Protein AF-A0A3C0WRL0-F1 (afdb_monomer)

Foldseek 3Di:
DDDDDPPPDPPPDPVVCVVPPDPDFQKFKAAKAKDKAKWADPDPPDDTDGDDPVPDDPVRIWIKMKIWGPGQVVVVDPDTRIDIDIPPDQQCPPAAQVLQVVQVAPTDVRRHGWIFMKTWDFGPAFDADPVRHGPVGGDTHIRTDYTDPDSVRRVVVVQVPPPDPDDDDDDDDDDVVLLVVLLVVLLVLLLVQLAPPADPVSSLVSSQVSQVVPPSNVVRDGSPPPSSVVSNVVNHDD

Mean predicted aligned error: 16.01 Å

Nearest PDB structures (foldseek):
  2x11-assembly1_A  TM=2.496E-01  e=9.324E-01  Homo sapiens
  3s67-assembly1_A-2  TM=3.351E-01  e=5.255E+00  Homo sapiens
  1tij-assembly1_B  TM=2.667E-01  e=5.578E+00  Homo sapiens

Solvent-accessible surface area (backbone atoms only — not comparable to full-atom values): 14181 Å² total; per-residue (Å²): 138,86,81,83,80,82,76,82,73,85,72,85,50,68,63,63,54,58,78,66,59,69,82,82,74,60,60,48,37,22,33,32,46,66,48,78,48,54,22,27,68,84,49,95,86,50,73,70,41,79,55,46,82,91,83,42,63,79,90,58,59,42,46,35,39,38,41,34,46,49,62,40,75,90,74,69,74,89,68,89,51,66,52,77,42,43,71,83,34,61,43,35,63,71,39,29,52,52,27,44,43,71,69,74,42,81,43,71,78,62,45,45,69,37,21,33,36,31,37,63,39,76,39,73,52,68,39,56,49,98,87,65,47,76,67,88,43,50,44,72,37,60,34,50,73,48,78,29,98,37,68,67,56,30,49,51,50,45,61,71,66,41,86,66,80,80,77,79,83,78,88,85,70,92,61,59,63,57,49,53,50,26,48,57,53,46,47,54,50,36,48,68,60,30,60,95,48,84,53,66,71,60,36,46,55,50,39,35,53,56,36,68,74,33,67,73,33,46,74,76,46,50,59,85,33,70,69,48,45,50,47,47,64,69,60,34,81,130

Structure (mmCIF, N/CA/C/O backbone):
data_AF-A0A3C0WRL0-F1
#
_entry.id   AF-A0A3C0WRL0-F1
#
loop_
_atom_site.group_PDB
_atom_site.id
_atom_site.type_symbol
_atom_site.label_atom_id
_atom_site.label_alt_id
_atom_site.label_comp_id
_atom_site.label_asym_id
_atom_site.label_entity_id
_atom_site.label_seq_id
_atom_site.pdbx_PDB_ins_code
_atom_site.Cartn_x
_atom_site.Cartn_y
_atom_site.Cartn_z
_atom_site.occupancy
_atom_site.B_iso_or_equiv
_atom_site.auth_seq_id
_atom_site.auth_comp_id
_atom_site.auth_asym_id
_atom_site.auth_atom_id
_atom_site.pdbx_PDB_model_num
ATOM 1 N N . MET A 1 1 ? -33.172 23.622 52.097 1.00 40.06 1 MET A N 1
ATOM 2 C CA . MET A 1 1 ? -32.170 22.560 51.879 1.00 40.06 1 MET A CA 1
ATOM 3 C C . MET A 1 1 ? -32.081 22.361 50.381 1.00 40.06 1 MET A C 1
ATOM 5 O O . MET A 1 1 ? -32.851 21.595 49.824 1.00 40.06 1 MET A O 1
ATOM 9 N N . GLU A 1 2 ? -31.248 23.172 49.736 1.00 35.69 2 GLU A N 1
ATOM 10 C CA . GLU A 1 2 ? -30.958 23.084 48.304 1.00 35.69 2 GLU A CA 1
ATOM 11 C C . GLU A 1 2 ? -29.898 22.000 48.104 1.00 35.69 2 GLU A C 1
ATOM 13 O O . GLU A 1 2 ? -28.855 22.026 48.756 1.00 35.69 2 GLU A O 1
ATOM 18 N N . GLN A 1 3 ? -30.197 21.011 47.262 1.00 38.09 3 GLN A N 1
ATOM 19 C CA . GLN A 1 3 ? -29.213 20.037 46.802 1.00 38.09 3 GLN A CA 1
ATOM 20 C C . GLN A 1 3 ? -28.595 20.560 45.508 1.00 38.09 3 GLN A C 1
ATOM 22 O O . GLN A 1 3 ? -29.267 20.685 44.486 1.00 38.09 3 GLN A O 1
ATOM 27 N N . THR A 1 4 ? -27.312 20.886 45.595 1.00 34.94 4 THR A N 1
ATOM 28 C CA . THR A 1 4 ? -26.430 21.225 44.483 1.00 34.94 4 THR A CA 1
ATOM 29 C C . THR A 1 4 ? -26.277 20.005 43.578 1.00 34.94 4 THR A C 1
ATOM 31 O O . THR A 1 4 ? -25.796 18.963 44.021 1.00 34.94 4 THR A O 1
ATOM 34 N N . ILE A 1 5 ? -26.696 20.123 42.319 1.00 38.97 5 ILE A N 1
ATOM 35 C CA . ILE A 1 5 ? -26.401 19.137 41.277 1.00 38.97 5 ILE A CA 1
ATOM 36 C C . ILE A 1 5 ? -25.041 19.527 40.696 1.00 38.97 5 ILE A C 1
ATOM 38 O O . ILE A 1 5 ? -24.935 20.526 39.988 1.00 38.97 5 ILE A O 1
ATOM 42 N N . ASP A 1 6 ? -24.007 18.766 41.042 1.00 34.66 6 ASP A N 1
ATOM 43 C CA . ASP A 1 6 ? -22.692 18.837 40.408 1.00 34.66 6 ASP A CA 1
ATOM 44 C C . ASP A 1 6 ? -22.801 18.206 39.012 1.00 34.66 6 ASP A C 1
ATOM 46 O O . ASP A 1 6 ? -22.841 16.985 38.858 1.00 34.66 6 ASP A O 1
ATOM 50 N N . GLN A 1 7 ? -22.974 19.048 37.992 1.00 34.69 7 GLN A N 1
ATOM 51 C CA . GLN A 1 7 ? -22.840 18.636 36.600 1.00 34.69 7 GLN A CA 1
ATOM 52 C C . GLN A 1 7 ? -21.366 18.725 36.221 1.00 34.69 7 GLN A C 1
ATOM 54 O O . GLN A 1 7 ? -20.899 19.759 35.746 1.00 34.69 7 GLN A O 1
ATOM 59 N N . THR A 1 8 ? -20.634 17.628 36.386 1.00 32.56 8 THR A N 1
ATOM 60 C CA . THR A 1 8 ? -19.317 17.473 35.767 1.00 32.56 8 THR A CA 1
ATOM 61 C C . THR A 1 8 ? -19.530 17.239 34.269 1.00 32.56 8 THR A C 1
ATOM 63 O O . THR A 1 8 ? -19.578 16.111 33.782 1.00 32.56 8 THR A O 1
ATOM 66 N N . GLN A 1 9 ? -19.742 18.328 33.524 1.00 37.94 9 GLN A N 1
ATOM 67 C CA . GLN A 1 9 ? -19.560 18.326 32.078 1.00 37.94 9 GLN A CA 1
ATOM 68 C C . GLN A 1 9 ? -18.085 18.022 31.824 1.00 37.94 9 GLN A C 1
ATOM 70 O O . GLN A 1 9 ? -17.225 18.854 32.102 1.00 37.94 9 GLN A O 1
ATOM 75 N N . ALA A 1 10 ? -17.787 16.827 31.316 1.00 38.16 10 ALA A N 1
ATOM 76 C CA . ALA A 1 10 ? -16.522 16.580 30.646 1.00 38.16 10 ALA A CA 1
ATOM 77 C C . ALA A 1 10 ? -16.513 17.455 29.385 1.00 38.16 10 ALA A C 1
ATOM 79 O O . ALA A 1 10 ? -17.066 17.102 28.346 1.00 38.16 10 ALA A O 1
ATOM 80 N N . THR A 1 11 ? -16.003 18.672 29.529 1.00 38.69 11 THR A N 1
ATOM 81 C CA . THR A 1 11 ? -15.685 19.555 28.418 1.00 38.69 11 THR A CA 1
ATOM 82 C C . THR A 1 11 ? -14.452 18.989 27.732 1.00 38.69 11 THR A C 1
ATOM 84 O O . THR A 1 11 ? -13.362 19.071 28.293 1.00 38.69 11 THR A O 1
ATOM 87 N N . ASP A 1 12 ? -14.619 18.423 26.538 1.00 52.16 12 ASP A N 1
ATOM 88 C CA . ASP A 1 12 ? -13.512 18.203 25.606 1.00 52.16 12 ASP A CA 1
ATOM 89 C C . ASP A 1 12 ? -12.946 19.580 25.214 1.00 52.16 12 ASP A C 1
ATOM 91 O O . ASP A 1 12 ? -13.438 20.238 24.292 1.00 52.16 12 ASP A O 1
ATOM 95 N N . ASP A 1 13 ? -11.964 20.074 25.971 1.00 70.50 13 ASP A N 1
ATOM 96 C CA . ASP A 1 13 ? -11.306 21.346 25.685 1.00 70.50 13 ASP A CA 1
ATOM 97 C C . ASP A 1 13 ? -10.407 21.200 24.452 1.00 70.50 13 ASP A C 1
ATOM 99 O O . ASP A 1 13 ? -9.386 20.508 24.453 1.00 70.50 13 ASP A O 1
ATOM 103 N N . ALA A 1 14 ? -10.777 21.896 23.379 1.00 53.97 14 ALA A N 1
ATOM 104 C CA . ALA A 1 14 ? -10.010 21.925 22.142 1.00 53.97 14 ALA A CA 1
ATOM 105 C C . ALA A 1 14 ? -8.574 22.452 22.338 1.00 53.97 14 ALA A C 1
ATOM 107 O O . ALA A 1 14 ? -7.696 22.101 21.547 1.00 53.97 14 ALA A O 1
ATOM 108 N N . TRP A 1 15 ? -8.321 23.265 23.372 1.00 68.75 15 TRP A N 1
ATOM 109 C CA . TRP A 1 15 ? -6.980 23.752 23.705 1.00 68.75 15 TRP A CA 1
ATOM 110 C C . TRP A 1 15 ? -6.112 22.662 24.330 1.00 68.75 15 TRP A C 1
ATOM 112 O O . TRP A 1 15 ? -4.973 22.490 23.908 1.00 68.75 15 TRP A O 1
ATOM 122 N N . GLU A 1 16 ? -6.660 21.857 25.240 1.00 62.72 16 GLU A N 1
ATOM 123 C CA . GLU A 1 16 ? -5.949 20.710 25.815 1.00 62.72 16 GLU A CA 1
ATOM 124 C C . GLU A 1 16 ? -5.633 19.648 24.748 1.00 62.72 16 GLU A C 1
ATOM 126 O O . GLU A 1 16 ? -4.531 19.090 24.717 1.00 62.72 16 GLU A O 1
ATOM 131 N N . VAL A 1 17 ? -6.561 19.421 23.811 1.00 57.47 17 VAL A N 1
ATOM 132 C CA . VAL A 1 17 ? -6.334 18.556 22.642 1.00 57.47 17 VAL A CA 1
ATOM 133 C C . VAL A 1 17 ? -5.220 19.109 21.745 1.00 57.47 17 VAL A C 1
ATOM 135 O O . VAL A 1 17 ? -4.407 18.338 21.233 1.00 57.47 17 VAL A O 1
ATOM 138 N N . ALA A 1 18 ? -5.159 20.431 21.555 1.00 60.00 18 ALA A N 1
ATOM 139 C CA . ALA A 1 18 ? -4.123 21.077 20.753 1.00 60.00 18 ALA A CA 1
ATOM 140 C C . ALA A 1 18 ? -2.740 21.023 21.426 1.00 60.00 18 ALA A C 1
ATOM 142 O O . ALA A 1 18 ? -1.760 20.683 20.760 1.00 60.00 18 ALA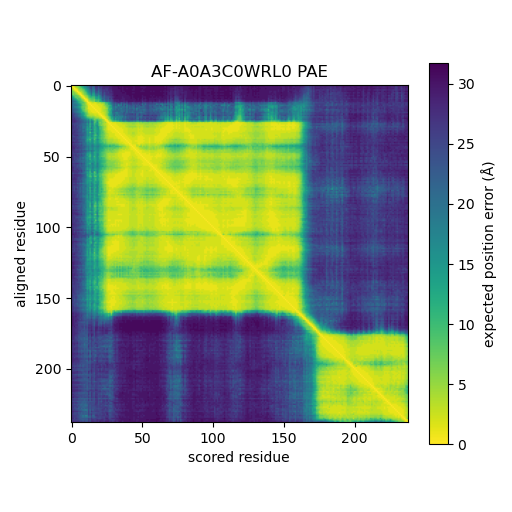 A O 1
ATOM 143 N N . ASP A 1 19 ? -2.661 21.288 22.732 1.00 63.22 19 ASP A N 1
ATOM 144 C CA . ASP A 1 19 ? -1.407 21.284 23.499 1.00 63.22 19 ASP A CA 1
ATOM 145 C C . ASP A 1 19 ? -0.790 19.882 23.610 1.00 63.22 19 ASP A C 1
ATOM 147 O O . ASP A 1 19 ? 0.431 19.734 23.700 1.00 63.22 19 ASP A O 1
ATOM 151 N N . ASN A 1 20 ? -1.623 18.841 23.533 1.00 57.03 20 ASN A N 1
ATOM 152 C CA . ASN A 1 20 ? -1.197 17.442 23.582 1.00 57.03 20 ASN A CA 1
ATOM 153 C C . ASN A 1 20 ? -1.215 16.746 22.211 1.00 57.03 20 ASN A C 1
ATOM 155 O O . ASN A 1 20 ? -1.071 15.519 22.132 1.00 57.03 20 ASN A O 1
ATOM 159 N N . ALA A 1 21 ? -1.378 17.501 21.121 1.00 49.28 21 ALA A N 1
ATOM 160 C CA . ALA A 1 21 ? -1.464 16.938 19.783 1.00 49.28 21 ALA A CA 1
ATOM 161 C C . ALA A 1 21 ? -0.157 16.227 19.402 1.00 49.28 21 ALA A C 1
ATOM 163 O O . ALA A 1 21 ? 0.907 16.834 19.256 1.00 49.28 21 ALA A O 1
ATOM 164 N N . LYS A 1 22 ? -0.239 14.913 19.186 1.00 42.38 22 LYS A N 1
ATOM 165 C CA . LYS A 1 22 ? 0.856 14.148 18.584 1.00 42.38 22 LYS A CA 1
ATOM 166 C C . LYS A 1 22 ? 0.812 14.300 17.060 1.00 42.38 22 LYS A C 1
ATOM 168 O O . LYS A 1 22 ? -0.280 14.422 16.496 1.00 42.38 22 LYS A O 1
ATOM 173 N N . PRO A 1 23 ? 1.970 14.277 16.370 1.00 41.94 23 PRO A N 1
ATOM 174 C CA . PRO A 1 23 ? 2.000 14.187 14.916 1.00 41.94 23 PRO A CA 1
ATOM 175 C C . PRO A 1 23 ? 1.103 13.039 14.454 1.00 41.94 23 PRO A C 1
ATOM 177 O O . PRO A 1 23 ? 1.147 11.955 15.031 1.00 41.94 23 PRO A O 1
ATOM 180 N N . ARG A 1 24 ? 0.272 13.272 13.434 1.00 49.38 24 ARG A N 1
ATOM 181 C CA . ARG A 1 24 ? -0.531 12.192 12.854 1.00 49.38 24 ARG A CA 1
ATOM 182 C C . ARG A 1 24 ? 0.408 11.142 12.276 1.00 49.38 24 ARG A C 1
ATOM 184 O O . ARG A 1 24 ? 1.074 11.395 11.271 1.00 49.38 24 ARG A O 1
ATOM 191 N N . ASP A 1 25 ? 0.407 9.962 12.875 1.00 54.19 25 ASP A N 1
ATOM 192 C CA . ASP A 1 25 ? 0.964 8.780 12.244 1.00 54.19 25 ASP A CA 1
ATOM 193 C C . ASP A 1 25 ? 0.054 8.431 11.057 1.00 54.19 25 ASP A C 1
ATOM 195 O O . ASP A 1 25 ? -1.129 8.131 11.221 1.00 54.19 25 ASP A O 1
ATOM 199 N N . PHE A 1 26 ? 0.574 8.548 9.828 1.00 73.25 26 PHE A N 1
ATOM 200 C CA . PHE A 1 26 ? -0.144 8.171 8.601 1.00 73.25 26 PHE A CA 1
ATOM 201 C C . PHE A 1 26 ? -0.141 6.648 8.445 1.00 73.25 26 PHE A C 1
ATOM 203 O O . PHE A 1 26 ? 0.422 6.094 7.494 1.00 73.25 26 PHE A O 1
ATOM 210 N N . GLU A 1 27 ? -0.724 5.979 9.433 1.00 90.06 27 GLU A N 1
ATOM 211 C CA . GLU A 1 27 ? -0.884 4.540 9.476 1.00 90.06 27 GLU A CA 1
ATOM 212 C C . GLU A 1 27 ? -2.283 4.133 9.023 1.00 90.06 27 GLU A C 1
ATOM 214 O O . GLU A 1 27 ? -3.299 4.725 9.389 1.00 90.06 27 GLU A O 1
ATOM 219 N N . TYR A 1 28 ? -2.326 3.081 8.220 1.00 93.19 28 TYR A N 1
ATOM 220 C CA . TYR A 1 28 ? -3.551 2.477 7.735 1.00 93.19 28 TYR A CA 1
ATOM 221 C C . TYR A 1 28 ? -3.651 1.058 8.270 1.00 93.19 28 TYR A C 1
ATOM 223 O O . TYR A 1 28 ? -2.668 0.316 8.309 1.00 93.19 28 TYR A O 1
ATOM 231 N N . PHE A 1 29 ? -4.858 0.700 8.670 1.00 94.12 29 PHE A N 1
ATOM 232 C CA . PHE A 1 29 ? -5.249 -0.603 9.164 1.00 94.12 29 PHE A CA 1
ATOM 233 C C . PHE A 1 29 ? -6.231 -1.169 8.157 1.00 94.12 29 PHE A C 1
ATOM 235 O O . PHE A 1 29 ? -7.214 -0.514 7.818 1.00 94.12 29 PHE A O 1
ATOM 242 N N . GLY A 1 30 ? -5.967 -2.355 7.625 1.00 95.12 30 GLY A N 1
ATOM 243 C CA . GLY A 1 30 ? -6.825 -2.870 6.571 1.00 95.12 30 GLY A CA 1
ATOM 244 C C . GLY A 1 30 ? -6.358 -4.159 5.937 1.00 95.12 30 GLY A C 1
ATOM 245 O O . GLY A 1 30 ? -5.294 -4.688 6.254 1.00 95.12 30 GLY A O 1
ATOM 246 N N . GLN A 1 31 ? -7.173 -4.656 5.014 1.00 97.50 31 GLN A N 1
ATOM 247 C CA . GLN A 1 31 ? -6.883 -5.860 4.254 1.00 97.50 31 GLN A CA 1
ATOM 248 C C . GLN A 1 31 ? -5.981 -5.546 3.059 1.00 97.50 31 GLN A C 1
ATOM 250 O O . GLN A 1 31 ? -6.243 -4.623 2.285 1.00 97.50 31 GLN A O 1
ATOM 255 N N . VAL A 1 32 ? -4.939 -6.349 2.867 1.00 97.75 32 VAL A N 1
ATOM 256 C CA . VAL A 1 32 ? -4.058 -6.256 1.703 1.00 97.75 32 VAL A CA 1
ATOM 257 C C . VAL A 1 32 ? -4.723 -6.899 0.494 1.00 97.75 32 VAL A C 1
ATOM 259 O O . VAL A 1 32 ? -5.122 -8.061 0.537 1.00 97.75 32 VAL A O 1
ATOM 262 N N . LYS A 1 33 ? -4.743 -6.177 -0.623 1.00 97.50 33 LYS A N 1
ATOM 263 C CA . LYS A 1 33 ? -4.989 -6.726 -1.954 1.00 97.50 33 LYS A CA 1
ATOM 264 C C . LYS A 1 33 ? -3.770 -6.461 -2.828 1.00 97.50 33 LYS A C 1
ATOM 266 O O . LYS A 1 33 ? -3.447 -5.310 -3.108 1.00 97.50 33 LYS A O 1
ATOM 271 N N . ALA A 1 34 ? -3.103 -7.524 -3.252 1.00 95.25 34 ALA A N 1
ATOM 272 C CA . ALA A 1 34 ? -1.935 -7.468 -4.117 1.00 95.25 34 ALA A CA 1
ATOM 273 C C . ALA A 1 34 ? -2.248 -8.070 -5.490 1.00 95.25 34 ALA A C 1
ATOM 275 O O . ALA A 1 34 ? -2.837 -9.149 -5.580 1.00 95.25 34 ALA A O 1
ATOM 276 N N . ASP A 1 35 ? -1.806 -7.391 -6.543 1.00 95.31 35 ASP A N 1
ATOM 277 C CA . ASP A 1 35 ? -1.794 -7.896 -7.911 1.00 95.31 35 ASP A CA 1
ATOM 278 C C . ASP A 1 35 ? -0.367 -7.851 -8.468 1.00 95.31 35 ASP A C 1
ATOM 280 O O . ASP A 1 35 ? 0.393 -6.916 -8.205 1.00 95.31 35 ASP A O 1
ATOM 284 N N . VAL A 1 36 ? 0.025 -8.901 -9.190 1.00 95.94 36 VAL A N 1
ATOM 285 C CA . VAL A 1 36 ? 1.379 -9.044 -9.736 1.00 95.94 36 VAL A CA 1
ATOM 286 C C . VAL A 1 36 ? 1.290 -9.564 -11.159 1.00 95.94 36 VAL A C 1
ATOM 288 O O . VAL A 1 36 ? 0.773 -10.654 -11.401 1.00 95.94 36 VAL A O 1
ATOM 291 N N . TRP A 1 37 ? 1.856 -8.811 -12.096 1.00 95.94 37 TRP A N 1
ATOM 292 C CA . TRP A 1 37 ? 1.768 -9.106 -13.521 1.00 95.94 37 TRP A CA 1
ATOM 293 C C . TRP A 1 37 ? 3.079 -8.786 -14.247 1.00 95.94 37 TRP A C 1
ATOM 295 O O . TRP A 1 37 ? 3.904 -7.998 -13.781 1.00 95.94 37 TRP A O 1
ATOM 305 N N . PHE A 1 38 ? 3.310 -9.426 -15.395 1.00 97.88 38 PHE A N 1
ATOM 306 C CA . PHE A 1 38 ? 4.470 -9.116 -16.232 1.00 97.88 38 PHE A CA 1
ATOM 307 C C . PHE A 1 38 ? 4.177 -7.901 -17.106 1.00 97.88 38 PHE A C 1
ATOM 309 O O . PHE A 1 38 ? 3.243 -7.933 -17.907 1.00 97.88 38 PHE A O 1
ATOM 316 N N . GLY A 1 39 ? 4.993 -6.858 -16.979 1.00 96.44 39 GLY A N 1
ATOM 317 C CA . GLY A 1 39 ? 4.858 -5.616 -17.728 1.00 96.44 39 GLY A CA 1
ATOM 318 C C . GLY A 1 39 ? 5.955 -5.395 -18.762 1.00 96.44 39 GLY A C 1
ATOM 319 O O . GLY A 1 39 ? 7.059 -5.935 -18.672 1.00 96.44 39 GLY A O 1
ATOM 320 N N . TYR A 1 40 ? 5.628 -4.564 -19.745 1.00 96.50 40 TYR A N 1
ATOM 321 C CA . TYR A 1 40 ? 6.524 -4.040 -20.765 1.00 96.50 40 TYR A CA 1
ATOM 322 C C . TYR A 1 40 ? 6.422 -2.513 -20.800 1.00 96.50 40 TYR A C 1
ATOM 324 O O . TYR A 1 40 ? 5.333 -1.955 -20.661 1.00 96.50 40 TYR A O 1
ATOM 332 N N . PHE A 1 41 ? 7.554 -1.834 -20.999 1.00 94.38 41 PHE A N 1
ATOM 333 C CA . PHE A 1 41 ? 7.625 -0.378 -21.119 1.00 94.38 41 PHE A CA 1
ATOM 334 C C . PHE A 1 41 ? 7.790 0.021 -22.592 1.00 94.38 41 PHE A C 1
ATOM 336 O O . PHE A 1 41 ? 8.887 -0.143 -23.128 1.00 94.38 41 PHE A O 1
ATOM 343 N N . PRO A 1 42 ? 6.768 0.619 -23.236 1.00 92.31 42 PRO A N 1
ATOM 344 C CA . PRO A 1 42 ? 6.844 1.013 -24.649 1.00 92.31 42 PRO A CA 1
ATOM 345 C C . PRO A 1 42 ? 7.825 2.159 -24.956 1.00 92.31 42 PRO A C 1
ATOM 347 O O . PRO A 1 42 ? 8.025 2.509 -26.115 1.00 92.31 42 PRO A O 1
ATOM 350 N N . GLY A 1 43 ? 8.429 2.775 -23.933 1.00 90.25 43 GLY A N 1
ATOM 351 C CA . GLY A 1 43 ? 9.261 3.971 -24.074 1.00 90.25 43 GLY A CA 1
ATOM 352 C C . GLY A 1 43 ? 8.441 5.265 -24.099 1.00 90.25 43 GLY A C 1
ATOM 353 O O . GLY A 1 43 ? 7.256 5.272 -23.780 1.00 90.25 43 GLY A O 1
ATOM 354 N N . ASN A 1 44 ? 9.086 6.394 -24.410 1.00 89.00 44 ASN A N 1
ATOM 355 C CA . ASN A 1 44 ? 8.443 7.714 -24.556 1.00 89.00 44 ASN A CA 1
ATOM 356 C C . ASN A 1 44 ? 7.545 8.149 -23.382 1.00 89.00 44 ASN A C 1
ATOM 358 O O . ASN A 1 44 ? 6.539 8.824 -23.578 1.00 89.00 44 ASN A O 1
ATOM 362 N N . LYS A 1 45 ? 7.918 7.777 -22.147 1.00 85.88 45 LYS A N 1
ATOM 363 C CA . LYS A 1 45 ? 7.139 8.045 -20.921 1.00 85.88 45 LYS A CA 1
ATOM 364 C C . LYS A 1 45 ? 5.726 7.425 -20.928 1.00 85.88 45 LYS A C 1
ATOM 366 O O . LYS A 1 45 ? 4.890 7.823 -20.119 1.00 85.88 45 LYS A O 1
ATOM 371 N N . ALA A 1 46 ? 5.457 6.457 -21.807 1.00 89.62 46 ALA A N 1
ATOM 372 C CA . ALA A 1 46 ? 4.205 5.714 -21.809 1.00 89.62 46 ALA A CA 1
ATOM 373 C C . ALA A 1 46 ? 4.054 4.888 -20.524 1.00 89.62 46 ALA A C 1
ATOM 375 O O . ALA A 1 46 ? 5.040 4.453 -19.919 1.00 89.62 46 ALA A O 1
ATOM 376 N N . LYS A 1 47 ? 2.802 4.658 -20.116 1.00 90.75 47 LYS A N 1
ATOM 377 C CA . LYS A 1 47 ? 2.493 3.739 -19.017 1.00 90.75 47 LYS A CA 1
ATOM 378 C C . LYS A 1 47 ? 2.896 2.308 -19.409 1.00 90.75 47 LYS A C 1
ATOM 380 O O . LYS A 1 47 ? 2.801 1.967 -20.591 1.00 90.75 47 LYS A O 1
ATOM 385 N N . PRO A 1 48 ? 3.339 1.479 -18.450 1.00 93.00 48 PRO A N 1
ATOM 386 C CA . PRO A 1 48 ? 3.600 0.072 -18.719 1.00 93.00 48 PRO A CA 1
ATOM 387 C C . PRO A 1 48 ? 2.320 -0.638 -1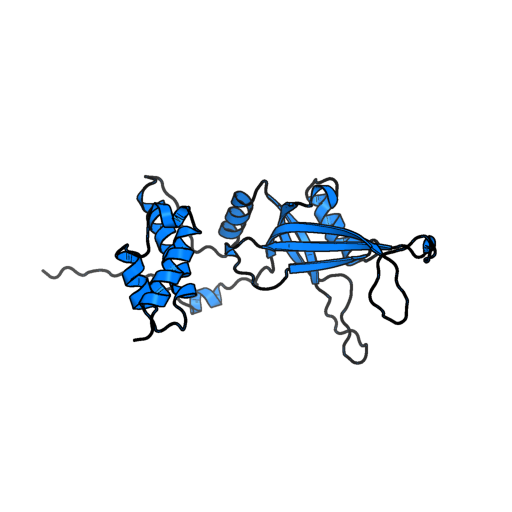9.178 1.00 93.00 48 PRO A C 1
ATOM 389 O O . PRO A 1 48 ? 1.225 -0.314 -18.716 1.00 93.00 48 PRO A O 1
ATOM 392 N N . ILE A 1 49 ? 2.477 -1.605 -20.078 1.00 95.06 49 ILE A N 1
ATOM 393 C CA . ILE A 1 49 ? 1.403 -2.449 -20.621 1.00 95.06 49 ILE A CA 1
ATOM 394 C C . ILE A 1 49 ? 1.688 -3.925 -20.323 1.00 95.06 49 ILE A C 1
ATOM 396 O O . ILE A 1 49 ? 2.854 -4.262 -20.086 1.00 95.06 49 ILE A O 1
ATOM 400 N N . PRO A 1 50 ? 0.681 -4.820 -20.348 1.00 97.12 50 PRO A N 1
ATOM 401 C CA . PRO A 1 50 ? 0.910 -6.253 -20.194 1.00 97.12 50 PRO A CA 1
ATOM 402 C C . PRO A 1 50 ? 1.955 -6.782 -21.184 1.00 97.12 50 PRO A C 1
ATOM 404 O O . PRO A 1 50 ? 1.958 -6.435 -22.366 1.00 97.12 50 PRO A O 1
ATOM 407 N N . PHE A 1 51 ? 2.869 -7.613 -20.691 1.00 97.31 51 PHE A N 1
ATOM 408 C CA . PHE A 1 51 ? 3.909 -8.228 -21.502 1.00 97.31 51 PHE A CA 1
ATOM 409 C C . PHE A 1 51 ? 3.328 -9.348 -22.378 1.00 97.31 51 PHE A C 1
ATOM 411 O O . PHE A 1 51 ? 2.817 -10.337 -21.856 1.00 97.31 51 PHE A O 1
ATOM 418 N N . ASP A 1 52 ? 3.472 -9.227 -23.698 1.00 96.88 52 ASP A N 1
ATOM 419 C CA . ASP A 1 52 ? 3.212 -10.291 -24.665 1.00 96.88 52 ASP A CA 1
ATOM 420 C C . ASP A 1 52 ? 4.540 -10.909 -25.160 1.00 96.88 52 ASP A C 1
ATOM 422 O O . ASP A 1 52 ? 5.317 -10.214 -25.819 1.00 96.88 52 ASP A O 1
ATOM 426 N N . PRO A 1 53 ? 4.819 -12.202 -24.894 1.00 96.62 53 PRO A N 1
ATOM 427 C CA . PRO A 1 53 ? 6.047 -12.865 -25.343 1.00 96.62 53 PRO A CA 1
ATOM 428 C C . PRO A 1 53 ? 6.175 -13.007 -26.868 1.00 96.62 53 PRO A C 1
ATOM 430 O O . PRO A 1 53 ? 7.275 -13.280 -27.344 1.00 96.62 53 PRO A O 1
ATOM 433 N N . GLN A 1 54 ? 5.090 -12.859 -27.636 1.00 97.19 54 GLN A N 1
ATOM 434 C CA . GLN A 1 54 ? 5.130 -12.897 -29.103 1.00 97.19 54 GLN A CA 1
ATOM 435 C C . GLN A 1 54 ? 5.541 -11.548 -29.707 1.00 97.19 54 GLN A C 1
ATOM 437 O O . GLN A 1 54 ? 6.056 -11.509 -30.823 1.00 97.19 54 GLN A O 1
ATOM 442 N N . GLN A 1 55 ? 5.321 -10.449 -28.978 1.00 95.75 55 GLN A N 1
ATOM 443 C CA . GLN A 1 55 ? 5.548 -9.083 -29.465 1.00 95.75 55 GLN A CA 1
ATOM 444 C C . GLN A 1 55 ? 6.726 -8.389 -28.774 1.00 95.75 55 GLN A C 1
ATOM 446 O O . GLN A 1 55 ? 7.341 -7.494 -29.353 1.00 95.75 55 GLN A O 1
ATOM 451 N N . HIS A 1 56 ? 7.055 -8.778 -27.540 1.00 96.31 56 HIS A N 1
ATOM 452 C CA . HIS A 1 56 ? 8.029 -8.079 -26.709 1.00 96.31 56 HIS A CA 1
ATOM 453 C C . HIS A 1 56 ? 9.289 -8.920 -26.442 1.00 96.31 56 HIS A C 1
ATOM 455 O O . HIS A 1 56 ? 9.188 -10.107 -26.121 1.00 96.31 56 HIS A O 1
ATOM 461 N N . PRO A 1 57 ? 10.490 -8.309 -26.482 1.00 93.88 57 PRO A N 1
ATOM 462 C CA . PRO A 1 57 ? 11.732 -8.987 -26.120 1.00 93.88 57 PRO A CA 1
ATOM 463 C C . PRO A 1 57 ? 11.733 -9.457 -24.659 1.00 93.88 57 PRO A C 1
ATOM 465 O O . PRO A 1 57 ? 11.392 -8.695 -23.751 1.00 93.88 57 PRO A O 1
ATOM 468 N N . ALA A 1 58 ? 12.159 -10.699 -24.415 1.00 92.19 58 ALA A N 1
ATOM 469 C CA . ALA A 1 58 ? 12.141 -11.307 -23.081 1.00 92.19 58 ALA A CA 1
ATOM 470 C C . ALA A 1 58 ? 13.004 -10.562 -22.043 1.00 92.19 58 ALA A C 1
ATOM 472 O O . ALA A 1 58 ? 12.652 -10.529 -20.864 1.00 92.19 58 ALA A O 1
ATOM 473 N N . ASP A 1 59 ? 14.098 -9.926 -22.470 1.00 92.19 59 ASP A N 1
ATOM 474 C CA . ASP A 1 59 ? 14.991 -9.109 -21.634 1.00 92.19 59 ASP A CA 1
ATOM 475 C C . ASP A 1 59 ? 14.379 -7.753 -21.232 1.00 92.19 59 ASP A C 1
ATOM 477 O O . ASP A 1 59 ? 14.896 -7.072 -20.348 1.00 92.19 59 ASP A O 1
ATOM 481 N N . LYS A 1 60 ? 13.265 -7.359 -21.862 1.00 91.50 60 LYS A N 1
ATOM 482 C CA . LYS A 1 60 ? 12.500 -6.145 -21.538 1.00 91.50 60 LYS A CA 1
ATOM 483 C C . LYS A 1 60 ? 11.287 -6.413 -20.648 1.00 91.50 60 LYS A C 1
ATOM 485 O O . LYS A 1 60 ? 10.504 -5.496 -20.399 1.00 91.50 60 LYS A O 1
ATOM 490 N N . ARG A 1 61 ? 11.122 -7.648 -20.169 1.00 95.19 61 ARG A N 1
ATOM 491 C CA . ARG A 1 61 ? 10.068 -8.019 -19.223 1.00 95.19 61 ARG A CA 1
ATOM 492 C C . ARG A 1 61 ? 10.396 -7.491 -17.827 1.00 95.19 61 ARG A C 1
ATOM 494 O O . ARG A 1 61 ? 11.451 -7.805 -17.284 1.00 95.19 61 ARG A O 1
ATOM 501 N N . ALA A 1 62 ? 9.461 -6.765 -17.229 1.00 95.31 62 ALA A N 1
ATOM 502 C CA . ALA A 1 62 ? 9.502 -6.363 -15.826 1.00 95.31 62 ALA A CA 1
ATOM 503 C C . ALA A 1 62 ? 8.387 -7.053 -15.034 1.00 95.31 62 ALA A C 1
ATOM 505 O O . ALA A 1 62 ? 7.396 -7.508 -15.613 1.00 95.31 62 ALA A O 1
ATOM 506 N N . VAL A 1 63 ? 8.527 -7.111 -13.711 1.00 97.25 63 VAL A N 1
ATOM 507 C CA . VAL A 1 63 ? 7.427 -7.506 -12.824 1.00 97.25 63 VAL A CA 1
ATOM 508 C C . VAL A 1 63 ? 6.818 -6.241 -12.234 1.00 97.25 63 VAL A C 1
ATOM 510 O O . VAL A 1 63 ? 7.507 -5.434 -11.608 1.00 97.25 63 VAL A O 1
ATOM 513 N N . MET A 1 64 ? 5.520 -6.080 -12.455 1.00 97.19 64 MET A N 1
ATOM 514 C CA . MET A 1 64 ? 4.709 -4.991 -11.932 1.00 97.19 64 MET A CA 1
ATOM 515 C C . MET A 1 64 ? 3.970 -5.489 -10.695 1.00 97.19 64 MET A C 1
ATOM 517 O O . MET A 1 64 ? 3.480 -6.619 -10.681 1.00 97.19 64 MET A O 1
ATOM 521 N N . ILE A 1 65 ? 3.949 -4.671 -9.648 1.00 98.12 65 ILE A N 1
ATOM 522 C CA . ILE A 1 65 ? 3.410 -5.032 -8.338 1.00 98.12 65 ILE A CA 1
ATOM 523 C C . ILE A 1 65 ? 2.492 -3.907 -7.883 1.00 98.12 65 ILE A C 1
ATOM 525 O O . ILE A 1 65 ? 2.969 -2.814 -7.580 1.00 98.12 65 ILE A O 1
ATOM 529 N N . ASP A 1 66 ? 1.202 -4.190 -7.782 1.00 96.88 66 ASP A N 1
ATOM 530 C CA . ASP A 1 66 ? 0.195 -3.237 -7.333 1.00 96.88 66 ASP A CA 1
ATOM 531 C C . ASP A 1 66 ? -0.334 -3.693 -5.969 1.00 96.88 66 ASP A C 1
ATOM 533 O O . ASP A 1 66 ? -0.811 -4.816 -5.811 1.00 96.88 66 ASP A O 1
ATOM 537 N N . ILE A 1 67 ? -0.216 -2.835 -4.956 1.00 97.81 67 ILE A N 1
ATOM 538 C CA . ILE A 1 67 ? -0.669 -3.106 -3.589 1.00 97.81 67 ILE A CA 1
ATOM 539 C C . ILE A 1 67 ? -1.723 -2.081 -3.216 1.00 97.81 67 ILE A C 1
ATOM 541 O O . ILE A 1 67 ? -1.460 -0.880 -3.221 1.00 97.81 67 ILE A O 1
ATOM 545 N N . GLN A 1 68 ? -2.893 -2.569 -2.833 1.00 97.88 68 GLN A N 1
ATOM 546 C CA . GLN A 1 68 ? -3.980 -1.792 -2.268 1.00 97.88 68 GLN A CA 1
ATOM 547 C C . GLN A 1 68 ? -4.226 -2.223 -0.823 1.00 97.88 68 GLN A C 1
ATOM 549 O O . GLN A 1 68 ? -4.173 -3.410 -0.500 1.00 97.88 68 GLN A O 1
ATOM 554 N N . ILE A 1 69 ? -4.523 -1.250 0.030 1.00 97.31 69 ILE A N 1
ATOM 555 C CA . ILE A 1 69 ? -4.991 -1.468 1.394 1.00 97.31 69 ILE A CA 1
ATOM 556 C C . ILE A 1 69 ? -6.464 -1.093 1.413 1.00 97.31 69 ILE A C 1
ATOM 558 O O . ILE A 1 69 ? -6.816 0.048 1.126 1.00 97.31 69 ILE A O 1
ATOM 562 N N . ILE A 1 70 ? -7.320 -2.067 1.704 1.00 95.38 70 ILE A N 1
ATOM 563 C CA . ILE A 1 70 ? -8.745 -1.846 1.934 1.00 95.38 70 ILE A CA 1
ATOM 564 C C . ILE A 1 70 ? -8.877 -1.509 3.421 1.00 95.38 70 ILE A C 1
ATOM 566 O O . ILE A 1 70 ? -8.739 -2.420 4.242 1.00 95.38 70 ILE A O 1
ATOM 570 N N . PRO A 1 71 ? -9.050 -0.228 3.781 1.00 92.81 71 PRO A N 1
ATOM 571 C CA . PRO A 1 71 ? -9.018 0.196 5.170 1.00 92.81 71 PRO A CA 1
ATOM 572 C C . PRO A 1 71 ? -10.187 -0.414 5.943 1.00 92.81 71 PRO A C 1
ATOM 574 O O . PRO A 1 71 ? -11.253 -0.671 5.376 1.00 92.81 71 PRO A O 1
ATOM 577 N N . VAL A 1 72 ? -9.997 -0.624 7.244 1.00 88.00 72 VAL A N 1
ATOM 578 C CA . VAL A 1 72 ? -11.116 -0.957 8.126 1.00 88.00 72 VAL A CA 1
ATOM 579 C C . VAL A 1 72 ? -12.117 0.212 8.140 1.00 88.00 72 VAL A C 1
ATOM 581 O O . VAL A 1 72 ? -11.690 1.373 8.083 1.00 88.00 72 VAL A O 1
ATOM 584 N N . PRO A 1 73 ? -13.439 -0.045 8.177 1.00 76.88 73 PRO A N 1
ATOM 585 C CA . PRO A 1 73 ? -14.448 1.010 8.052 1.00 76.88 73 PRO A CA 1
ATOM 586 C C . PRO A 1 73 ? -14.307 2.121 9.097 1.00 76.88 73 PRO A C 1
ATOM 588 O O . PRO A 1 73 ? -14.564 3.287 8.796 1.00 76.88 73 PRO A O 1
ATOM 591 N N . GLU A 1 74 ? -13.850 1.772 10.302 1.00 78.44 74 GLU A N 1
ATOM 592 C CA . GLU A 1 74 ? -13.689 2.694 11.427 1.00 78.44 74 GLU A CA 1
ATOM 593 C C . GLU A 1 74 ? -12.657 3.795 11.147 1.00 78.44 74 GLU A C 1
ATOM 595 O O . GLU A 1 74 ? -12.762 4.885 11.705 1.00 78.44 74 GLU A O 1
ATOM 600 N N . GLN A 1 75 ? -11.697 3.557 10.241 1.00 79.56 75 GLN A N 1
ATOM 601 C CA . GLN A 1 75 ? -10.735 4.582 9.826 1.00 79.56 75 GLN A CA 1
ATOM 602 C C . GLN A 1 75 ? -11.351 5.689 8.961 1.00 79.56 75 GLN A C 1
ATOM 604 O O . GLN A 1 75 ? -10.705 6.716 8.750 1.00 79.56 75 GLN A O 1
ATOM 609 N N . ASN A 1 76 ? -12.567 5.488 8.436 1.00 80.44 76 ASN A N 1
ATOM 610 C CA . ASN A 1 76 ? -13.299 6.448 7.606 1.00 80.44 76 ASN A CA 1
ATOM 611 C C . ASN A 1 76 ? -12.471 7.022 6.432 1.00 80.44 76 ASN A C 1
ATOM 613 O O . ASN A 1 76 ? -12.570 8.201 6.079 1.00 80.44 76 ASN A O 1
ATOM 617 N N . VAL A 1 77 ? -11.615 6.191 5.825 1.00 81.50 77 VAL A N 1
ATOM 618 C CA . VAL A 1 77 ? -10.826 6.586 4.654 1.00 81.50 77 VAL A CA 1
ATOM 619 C C . VAL A 1 77 ? -11.679 6.448 3.397 1.00 81.50 77 VAL A C 1
ATOM 621 O O . VAL A 1 77 ? -12.153 5.368 3.058 1.00 81.50 77 VAL A O 1
ATOM 624 N N . THR A 1 78 ? -11.847 7.559 2.683 1.00 81.94 78 THR A N 1
ATOM 625 C CA . THR A 1 78 ? -12.699 7.659 1.487 1.00 81.94 78 THR A CA 1
ATOM 626 C C . THR A 1 78 ? -11.921 7.656 0.169 1.00 81.94 78 THR A C 1
ATOM 628 O O . THR A 1 78 ? -12.523 7.657 -0.904 1.00 81.94 78 THR A O 1
ATOM 631 N N . PHE A 1 79 ? -10.587 7.656 0.226 1.00 85.19 79 PHE A N 1
ATOM 632 C CA . PHE A 1 79 ? -9.698 7.639 -0.937 1.00 85.19 79 PHE A CA 1
ATOM 633 C C . PHE A 1 79 ? -8.982 6.292 -1.082 1.00 85.19 79 PHE A C 1
ATOM 635 O O . PHE A 1 79 ? -8.860 5.527 -0.129 1.00 85.19 79 PHE A O 1
ATOM 642 N N . ASP A 1 80 ? -8.482 6.001 -2.285 1.00 89.31 80 ASP A N 1
ATOM 643 C CA . ASP A 1 80 ? -7.758 4.755 -2.548 1.00 89.31 80 ASP A CA 1
ATOM 644 C C . ASP A 1 80 ? -6.361 4.779 -1.908 1.00 89.31 80 ASP A C 1
ATOM 646 O O . ASP A 1 80 ? -5.546 5.662 -2.191 1.00 89.31 80 ASP A O 1
ATOM 650 N N . ILE A 1 81 ? -6.068 3.790 -1.060 1.00 94.25 81 ILE A N 1
ATOM 651 C CA . ILE A 1 81 ? -4.746 3.593 -0.460 1.00 94.25 81 ILE A CA 1
ATOM 652 C C . ILE A 1 81 ? -4.006 2.562 -1.312 1.00 94.25 81 ILE A C 1
ATOM 654 O O . ILE A 1 81 ? -4.045 1.359 -1.047 1.00 94.25 81 ILE A O 1
ATOM 658 N N . ARG A 1 82 ? -3.330 3.033 -2.362 1.00 95.81 82 ARG A N 1
ATOM 659 C CA . ARG A 1 82 ? -2.650 2.173 -3.337 1.00 95.81 82 ARG A CA 1
ATOM 660 C C . ARG A 1 82 ? -1.225 2.626 -3.624 1.00 95.81 82 ARG A C 1
ATOM 662 O O . ARG A 1 82 ? -0.937 3.820 -3.655 1.00 95.81 82 ARG A O 1
ATOM 669 N N . GLN A 1 83 ? -0.351 1.658 -3.884 1.00 96.19 83 GLN A N 1
ATOM 670 C CA . GLN A 1 83 ? 0.996 1.871 -4.401 1.00 96.19 83 GLN A CA 1
ATOM 671 C C . GLN A 1 83 ? 1.328 0.883 -5.513 1.00 96.19 83 GLN A C 1
ATOM 673 O O . GLN A 1 83 ? 0.971 -0.290 -5.427 1.00 96.19 83 GLN A O 1
ATOM 678 N N . ASN A 1 84 ? 2.063 1.365 -6.514 1.00 95.19 84 ASN A N 1
ATOM 679 C CA . ASN A 1 84 ? 2.488 0.577 -7.667 1.00 95.19 84 ASN A CA 1
ATOM 680 C C . ASN A 1 84 ? 4.016 0.570 -7.733 1.00 95.19 84 ASN A C 1
ATOM 682 O O . ASN A 1 84 ? 4.657 1.623 -7.647 1.00 95.19 84 ASN A O 1
ATOM 686 N N . TYR A 1 85 ? 4.596 -0.604 -7.938 1.00 96.62 85 TYR A N 1
ATOM 687 C CA . TYR A 1 85 ? 6.034 -0.816 -7.956 1.00 96.62 85 TYR A CA 1
ATOM 688 C C . TYR A 1 85 ? 6.473 -1.587 -9.197 1.00 96.62 85 TYR A C 1
ATOM 690 O O . TYR A 1 85 ? 5.718 -2.357 -9.790 1.00 96.62 85 TYR A O 1
ATOM 698 N N . THR A 1 86 ? 7.747 -1.423 -9.539 1.00 95.50 86 THR A N 1
ATOM 699 C CA . THR A 1 86 ? 8.493 -2.429 -10.298 1.00 95.50 86 THR A CA 1
ATOM 700 C C . THR A 1 86 ? 9.368 -3.232 -9.345 1.00 95.50 86 THR A C 1
ATOM 702 O O . THR A 1 86 ? 9.818 -2.709 -8.316 1.00 95.50 86 THR A O 1
ATOM 705 N N . ASP A 1 87 ? 9.663 -4.480 -9.698 1.00 94.50 87 ASP A N 1
ATOM 706 C CA . ASP A 1 87 ? 10.536 -5.376 -8.931 1.00 94.50 87 ASP A CA 1
ATOM 707 C C . ASP A 1 87 ? 11.940 -4.828 -8.671 1.00 94.50 87 ASP A C 1
ATOM 709 O O . ASP A 1 87 ? 12.551 -5.164 -7.659 1.00 94.50 87 ASP A O 1
ATOM 713 N N . PHE A 1 88 ? 12.437 -3.948 -9.537 1.00 94.50 88 PHE A N 1
ATOM 714 C CA . PHE A 1 88 ? 13.732 -3.285 -9.377 1.00 94.50 88 PHE A CA 1
ATOM 715 C C . PHE A 1 88 ? 13.652 -1.892 -8.730 1.00 94.50 88 PHE A C 1
ATOM 717 O O . PHE A 1 88 ? 14.687 -1.258 -8.515 1.00 94.50 88 PHE A O 1
ATOM 724 N N . SER A 1 89 ? 12.456 -1.372 -8.429 1.00 95.38 89 SER A N 1
ATOM 725 C CA . SER A 1 89 ? 12.329 -0.051 -7.803 1.00 95.38 89 SER A CA 1
ATOM 726 C C . SER A 1 89 ? 12.952 -0.034 -6.400 1.00 95.38 89 SER A C 1
ATOM 728 O O . SER A 1 89 ? 12.896 -1.014 -5.650 1.00 95.38 89 SER A O 1
ATOM 730 N N . LEU A 1 90 ? 13.574 1.087 -6.022 1.00 96.81 90 LEU A N 1
ATOM 731 C CA . LEU A 1 90 ? 14.215 1.214 -4.707 1.00 96.81 90 LEU A CA 1
ATOM 732 C C . LEU A 1 90 ? 13.194 1.195 -3.566 1.00 96.81 90 LEU A C 1
ATOM 734 O O . LEU A 1 90 ? 13.475 0.613 -2.523 1.00 96.81 90 LEU A O 1
ATOM 738 N N . ASP A 1 91 ? 12.009 1.771 -3.772 1.00 97.06 91 ASP A N 1
ATOM 739 C CA . ASP A 1 91 ? 10.926 1.743 -2.783 1.00 97.06 91 ASP A CA 1
ATOM 740 C C . ASP A 1 91 ? 10.517 0.301 -2.469 1.00 97.06 91 ASP A C 1
ATOM 742 O O . ASP A 1 91 ? 10.475 -0.099 -1.304 1.00 97.06 91 ASP A O 1
ATOM 746 N N . TRP A 1 92 ? 10.343 -0.518 -3.510 1.00 97.25 92 TRP A N 1
ATOM 747 C CA . TRP A 1 92 ? 10.045 -1.936 -3.355 1.00 97.25 92 TRP A CA 1
ATOM 748 C C . TRP A 1 92 ? 11.186 -2.700 -2.687 1.00 97.25 92 TRP A C 1
ATOM 750 O O . TRP A 1 92 ? 11.006 -3.315 -1.637 1.00 97.25 92 TRP A O 1
ATOM 760 N N . THR A 1 93 ? 12.380 -2.646 -3.279 1.00 97.19 93 THR A N 1
ATOM 761 C CA . THR A 1 93 ? 13.505 -3.509 -2.890 1.00 97.19 93 THR A CA 1
ATOM 762 C C . THR A 1 93 ? 14.136 -3.132 -1.552 1.00 97.19 93 THR A C 1
ATOM 764 O O . THR A 1 93 ? 14.750 -3.991 -0.915 1.00 97.19 93 THR A O 1
ATOM 767 N N . LYS A 1 94 ? 14.018 -1.870 -1.117 1.00 97.12 94 LYS A N 1
ATOM 768 C CA . LYS A 1 94 ? 14.679 -1.361 0.097 1.00 97.12 94 LYS A CA 1
ATOM 769 C C . LYS A 1 94 ? 13.729 -1.037 1.244 1.00 97.12 94 LYS A C 1
ATOM 771 O O . LYS A 1 94 ? 14.217 -0.928 2.365 1.00 97.12 94 LYS A O 1
ATOM 776 N N . ILE A 1 95 ? 12.426 -0.874 1.001 1.00 96.31 95 ILE A N 1
ATOM 777 C CA . ILE A 1 95 ? 11.466 -0.492 2.049 1.00 96.31 95 ILE A CA 1
ATOM 778 C C . ILE A 1 95 ? 10.343 -1.522 2.140 1.00 96.31 95 ILE A C 1
ATOM 780 O O . ILE A 1 95 ? 10.252 -2.244 3.135 1.00 96.31 95 ILE A O 1
ATOM 784 N N . THR A 1 96 ? 9.523 -1.634 1.096 1.00 97.25 96 THR A N 1
ATOM 785 C CA . THR A 1 96 ? 8.272 -2.394 1.168 1.00 97.25 96 THR A CA 1
ATOM 786 C C . THR A 1 96 ? 8.523 -3.896 1.281 1.00 97.25 96 THR A C 1
ATOM 788 O O . THR A 1 96 ? 8.098 -4.500 2.264 1.00 97.25 96 THR A O 1
ATOM 791 N N . LEU A 1 97 ? 9.283 -4.504 0.363 1.00 96.12 97 LEU A N 1
ATOM 792 C CA . LEU A 1 97 ? 9.565 -5.943 0.406 1.00 96.12 97 LEU A CA 1
ATOM 793 C C . LEU A 1 97 ? 10.306 -6.370 1.689 1.00 96.12 97 LEU A C 1
ATOM 795 O O . LEU A 1 97 ? 9.891 -7.363 2.291 1.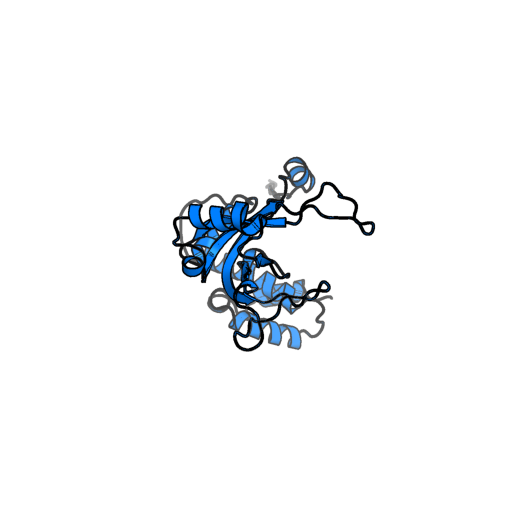00 96.12 97 LEU A O 1
ATOM 799 N N . PRO A 1 98 ? 11.356 -5.663 2.159 1.00 95.94 98 PRO A N 1
ATOM 800 C CA . PRO A 1 98 ? 11.967 -5.969 3.451 1.00 95.94 98 PRO A CA 1
ATOM 801 C C . PRO A 1 98 ? 10.983 -5.893 4.623 1.00 95.94 98 PRO A C 1
ATOM 803 O O . PRO A 1 98 ? 11.014 -6.773 5.478 1.00 95.94 98 PRO A O 1
ATOM 806 N N . SER A 1 99 ? 10.086 -4.898 4.649 1.00 96.50 99 SER A N 1
ATOM 807 C CA . SER A 1 99 ? 9.079 -4.785 5.714 1.00 96.50 99 SER A CA 1
ATOM 808 C C . SER A 1 99 ? 8.071 -5.938 5.702 1.00 96.50 99 SER A C 1
ATOM 810 O O . SER A 1 99 ? 7.736 -6.449 6.759 1.00 96.50 99 SER A O 1
ATOM 812 N N . ILE A 1 100 ? 7.680 -6.435 4.522 1.00 95.69 100 ILE A N 1
ATOM 813 C CA . ILE A 1 100 ? 6.827 -7.628 4.398 1.00 95.69 100 ILE A CA 1
ATOM 814 C C . ILE A 1 100 ? 7.540 -8.861 4.959 1.00 95.69 100 ILE A C 1
ATOM 816 O O . ILE A 1 100 ? 6.963 -9.615 5.734 1.00 95.69 100 ILE A O 1
ATOM 820 N N . LYS A 1 101 ? 8.816 -9.058 4.604 1.00 92.69 101 LYS A N 1
ATOM 821 C CA . LYS A 1 101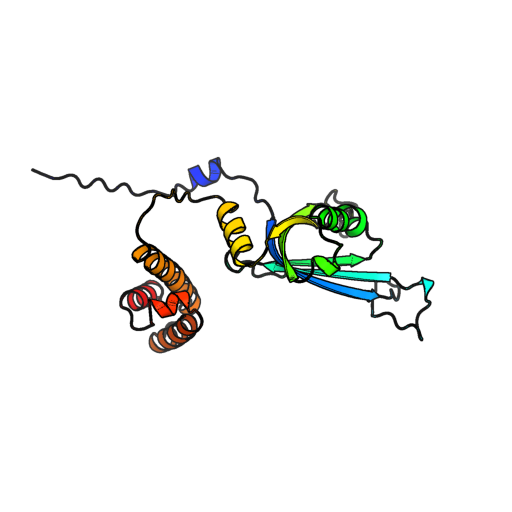 ? 9.611 -10.186 5.114 1.00 92.69 101 LYS A CA 1
ATOM 822 C C . LYS A 1 101 ? 9.800 -10.123 6.631 1.00 92.69 101 LYS A C 1
ATOM 824 O O . LYS A 1 101 ? 9.828 -11.163 7.279 1.00 92.69 101 LYS A O 1
ATOM 829 N N . ALA A 1 102 ? 9.908 -8.919 7.194 1.00 92.94 102 ALA A N 1
ATOM 830 C CA . ALA A 1 102 ? 10.039 -8.717 8.635 1.00 92.94 102 ALA A CA 1
ATOM 831 C C . ALA A 1 102 ? 8.791 -9.153 9.425 1.00 92.94 102 ALA A C 1
ATOM 833 O O . ALA A 1 102 ? 8.916 -9.463 10.604 1.00 92.94 102 ALA A O 1
ATOM 834 N N . LEU A 1 103 ? 7.621 -9.245 8.779 1.00 88.62 103 LEU A N 1
ATOM 835 C CA . LEU A 1 103 ? 6.399 -9.780 9.387 1.00 88.62 103 LEU A CA 1
ATOM 836 C C . LEU A 1 103 ? 6.407 -11.314 9.540 1.00 88.62 103 LEU A C 1
ATOM 838 O O . LEU A 1 103 ? 5.477 -11.875 10.109 1.00 88.62 103 LEU A O 1
ATOM 842 N N . GLY A 1 104 ? 7.420 -12.006 9.007 1.00 88.19 104 GLY A N 1
ATOM 843 C CA . GLY A 1 104 ? 7.526 -13.466 9.084 1.00 88.19 104 GLY A CA 1
ATOM 844 C C . GLY A 1 104 ? 6.664 -14.231 8.073 1.00 88.19 104 GLY A C 1
ATOM 845 O O . GLY A 1 104 ? 6.559 -15.450 8.173 1.00 88.19 104 GLY A O 1
ATOM 846 N N . VAL A 1 105 ? 6.068 -13.549 7.089 1.00 87.62 105 VAL A N 1
ATOM 847 C CA . VAL A 1 105 ? 5.351 -14.193 5.974 1.00 87.62 105 VAL A CA 1
ATOM 848 C C . VAL A 1 105 ? 6.285 -14.507 4.810 1.00 87.62 105 VAL A C 1
ATOM 850 O O . VAL A 1 105 ? 7.257 -13.787 4.562 1.00 87.62 105 VAL A O 1
ATOM 853 N N . ASP A 1 106 ? 5.958 -15.553 4.046 1.00 86.19 106 ASP A N 1
ATOM 854 C CA . ASP A 1 106 ? 6.718 -15.984 2.865 1.00 86.19 106 ASP A CA 1
ATOM 855 C C . ASP A 1 106 ? 6.445 -15.084 1.639 1.00 86.19 106 ASP A C 1
ATOM 857 O O . ASP A 1 106 ? 5.911 -15.479 0.599 1.00 86.19 106 ASP A O 1
ATOM 861 N N . GLY A 1 107 ? 6.768 -13.800 1.797 1.00 84.94 107 GLY A N 1
ATOM 862 C CA . GLY A 1 107 ? 6.661 -12.779 0.763 1.00 84.94 107 GLY A CA 1
ATOM 863 C C . GLY A 1 107 ? 5.238 -12.298 0.459 1.00 84.94 107 GLY A C 1
ATOM 864 O O . GLY A 1 107 ? 4.272 -12.560 1.173 1.00 84.94 107 GLY A O 1
ATOM 865 N N . LEU A 1 108 ? 5.119 -11.539 -0.637 1.00 91.31 108 LEU A N 1
ATOM 866 C CA . LEU A 1 108 ? 3.893 -10.817 -1.005 1.00 91.31 108 LEU A CA 1
ATOM 867 C C . LEU A 1 108 ? 2.697 -11.741 -1.272 1.00 91.31 108 LEU A C 1
ATOM 869 O O . LEU A 1 108 ? 1.565 -11.377 -0.972 1.00 91.31 108 LEU A O 1
ATOM 873 N N . ARG A 1 109 ? 2.933 -12.934 -1.834 1.00 91.25 109 ARG A N 1
ATOM 874 C CA . ARG A 1 109 ? 1.850 -13.880 -2.132 1.00 91.25 109 ARG A CA 1
ATOM 875 C C . ARG A 1 109 ? 1.163 -14.357 -0.856 1.00 91.25 109 ARG A C 1
ATOM 877 O O . ARG A 1 109 ? -0.058 -14.420 -0.843 1.00 91.25 109 ARG A O 1
ATOM 884 N N . ALA A 1 110 ? 1.941 -14.662 0.183 1.00 89.62 110 ALA A N 1
ATOM 885 C CA . ALA A 1 110 ? 1.410 -15.052 1.482 1.00 89.62 110 ALA A CA 1
ATOM 886 C C . ALA A 1 110 ? 0.689 -13.887 2.168 1.00 89.62 110 ALA A C 1
ATOM 888 O O . ALA A 1 110 ? -0.315 -14.109 2.818 1.00 89.62 110 ALA A O 1
ATOM 889 N N . LEU A 1 111 ? 1.159 -12.649 1.981 1.00 93.25 111 LEU A N 1
ATOM 890 C CA . LEU A 1 111 ? 0.544 -11.451 2.557 1.00 93.25 111 LEU A CA 1
ATOM 891 C C . LEU A 1 111 ? -0.848 -11.123 1.983 1.00 93.25 111 LEU A C 1
ATOM 893 O O . LEU A 1 111 ? -1.661 -10.490 2.654 1.00 93.25 111 LEU A O 1
ATOM 897 N N . ASN A 1 112 ? -1.112 -11.488 0.728 1.00 94.19 112 ASN A N 1
ATOM 898 C CA . ASN A 1 112 ? -2.340 -11.110 0.034 1.00 94.19 112 ASN A CA 1
ATOM 899 C C . ASN A 1 112 ? -3.591 -11.649 0.749 1.00 94.19 112 ASN A C 1
ATOM 901 O O . ASN A 1 112 ? -3.714 -12.849 0.975 1.00 94.19 112 ASN A O 1
ATOM 905 N N . GLY A 1 113 ? -4.539 -10.765 1.060 1.00 90.62 113 GLY A N 1
ATOM 906 C CA . GLY A 1 113 ? -5.763 -11.084 1.792 1.00 90.62 113 GLY A CA 1
ATOM 907 C C . GLY A 1 113 ? -5.645 -11.004 3.318 1.00 90.62 113 GLY A C 1
ATOM 908 O O . GLY A 1 113 ? -6.681 -11.055 3.982 1.00 90.62 113 GLY A O 1
ATOM 909 N N . HIS A 1 114 ? -4.443 -10.839 3.884 1.00 93.81 114 HIS A N 1
ATOM 910 C CA . HIS A 1 114 ? -4.271 -10.622 5.323 1.00 93.81 114 HIS A CA 1
ATOM 911 C C . HIS A 1 114 ? -4.562 -9.182 5.739 1.00 93.81 114 HIS A C 1
ATOM 913 O O . HIS A 1 114 ? -4.488 -8.250 4.935 1.00 93.81 114 HIS A O 1
ATOM 919 N N . TYR A 1 115 ? -4.864 -9.014 7.023 1.00 95.3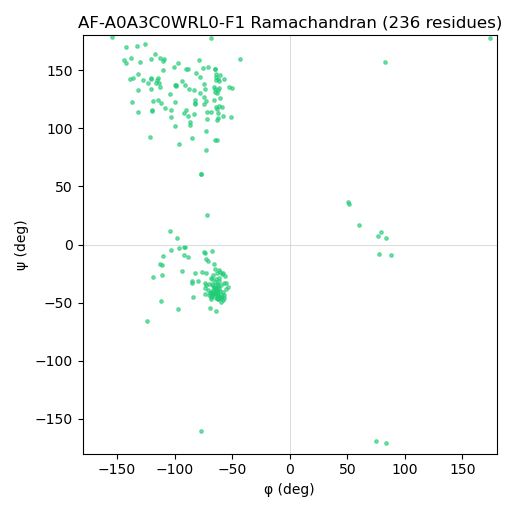1 115 TYR A N 1
ATOM 920 C CA . TYR A 1 115 ? -5.051 -7.715 7.648 1.00 95.31 115 TYR A CA 1
ATOM 921 C C . TYR A 1 115 ? -3.728 -7.211 8.215 1.00 95.31 115 TYR A C 1
ATOM 923 O O . TYR A 1 115 ? -2.970 -7.976 8.809 1.00 95.31 115 TYR A O 1
ATOM 931 N N . VAL A 1 116 ? -3.433 -5.930 8.014 1.00 96.62 116 VAL A N 1
ATOM 932 C CA . VAL A 1 116 ? -2.144 -5.325 8.358 1.00 96.62 116 VAL A CA 1
ATOM 933 C C . VAL A 1 116 ? -2.309 -3.961 9.001 1.00 96.62 116 VAL A C 1
ATOM 935 O O . VAL A 1 116 ? -3.315 -3.284 8.789 1.00 96.62 116 VAL A O 1
ATOM 938 N N . ARG A 1 117 ? -1.254 -3.530 9.694 1.00 95.38 117 ARG A N 1
ATOM 939 C CA . ARG A 1 117 ? -0.948 -2.118 9.941 1.00 95.38 117 ARG A CA 1
ATOM 940 C C . ARG A 1 117 ? 0.191 -1.695 9.027 1.00 95.38 117 ARG A C 1
ATOM 942 O O . ARG A 1 117 ? 1.227 -2.364 8.969 1.00 95.38 117 ARG A O 1
ATOM 949 N N . VAL A 1 118 ? 0.017 -0.596 8.305 1.00 95.50 118 VAL A N 1
ATOM 950 C CA . VAL A 1 118 ? 1.007 -0.073 7.359 1.00 95.50 118 VAL A CA 1
ATOM 951 C C . VAL A 1 118 ? 1.213 1.416 7.575 1.00 95.50 118 VAL A C 1
ATOM 953 O O . VAL A 1 118 ? 0.254 2.171 7.639 1.00 95.50 118 VAL A O 1
ATOM 956 N N . ALA A 1 119 ? 2.465 1.854 7.629 1.00 93.19 119 ALA A N 1
ATOM 957 C CA . ALA A 1 119 ? 2.820 3.267 7.657 1.00 93.19 119 ALA A CA 1
ATOM 958 C C . ALA A 1 119 ? 3.099 3.787 6.240 1.00 93.19 119 ALA A C 1
ATOM 960 O O . ALA A 1 119 ? 3.771 3.121 5.440 1.00 93.19 119 ALA A O 1
ATOM 961 N N . GLN A 1 120 ? 2.656 5.014 5.953 1.00 92.56 120 GLN A N 1
ATOM 962 C CA . GLN A 1 120 ? 3.184 5.796 4.838 1.00 92.56 120 GLN A CA 1
ATOM 963 C C . GLN A 1 120 ? 4.475 6.504 5.255 1.00 92.56 120 GLN A C 1
ATOM 965 O O . GLN A 1 120 ? 4.472 7.429 6.064 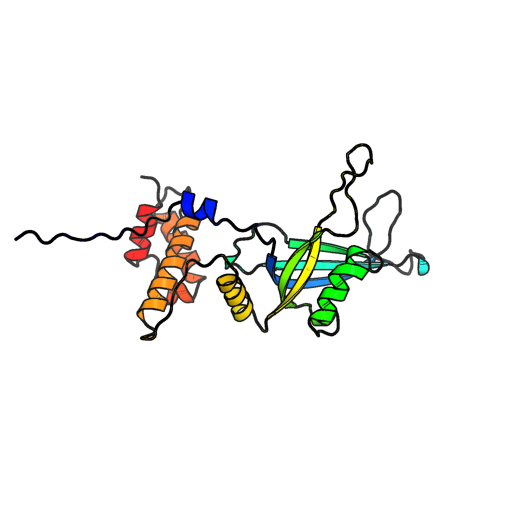1.00 92.56 120 GLN A O 1
ATOM 970 N N . VAL A 1 121 ? 5.587 6.085 4.657 1.00 92.31 121 VAL A N 1
ATOM 971 C CA . VAL A 1 121 ? 6.922 6.637 4.919 1.00 92.31 121 VAL A CA 1
ATOM 972 C C . VAL A 1 121 ? 7.494 7.289 3.670 1.00 92.31 121 VAL A C 1
ATOM 974 O O . VAL A 1 121 ? 7.020 7.046 2.560 1.00 92.31 121 VAL A O 1
ATOM 977 N N . ASP A 1 122 ? 8.534 8.102 3.835 1.00 94.44 122 ASP A N 1
ATOM 978 C CA . ASP A 1 122 ? 9.300 8.596 2.693 1.00 94.44 122 ASP A CA 1
ATOM 979 C C . ASP A 1 122 ? 9.972 7.441 1.946 1.00 94.44 122 ASP A C 1
ATOM 981 O O . ASP A 1 122 ? 10.631 6.575 2.529 1.00 94.44 122 ASP A O 1
ATOM 985 N N . GLY A 1 123 ? 9.786 7.440 0.630 1.00 94.56 123 GLY A N 1
ATOM 986 C CA . GLY A 1 123 ? 10.461 6.547 -0.290 1.00 94.56 123 GLY A CA 1
ATOM 987 C C . GLY A 1 123 ? 11.902 6.976 -0.566 1.00 94.56 123 GLY A C 1
ATOM 988 O O . GLY A 1 123 ? 12.543 7.724 0.169 1.00 94.56 123 GLY A O 1
ATOM 989 N N . LYS A 1 124 ? 12.434 6.475 -1.672 1.00 94.38 124 LYS A N 1
ATOM 990 C CA . LYS A 1 124 ? 13.781 6.726 -2.188 1.00 94.38 124 LYS A CA 1
ATOM 991 C C . LYS A 1 124 ? 13.766 7.566 -3.457 1.00 94.38 124 LYS A C 1
ATOM 993 O O . LYS A 1 124 ? 14.825 8.015 -3.894 1.00 94.38 124 LYS A O 1
ATOM 998 N N . ARG A 1 125 ? 12.590 7.796 -4.051 1.00 91.38 125 ARG A N 1
ATOM 999 C CA . ARG A 1 125 ? 12.437 8.693 -5.197 1.00 91.38 125 ARG A CA 1
ATOM 1000 C C . ARG A 1 125 ? 12.148 10.112 -4.726 1.00 91.38 125 ARG A C 1
ATOM 1002 O O . ARG A 1 125 ? 11.093 10.380 -4.158 1.00 91.38 125 ARG A O 1
ATOM 1009 N N . GLU A 1 126 ? 13.073 11.010 -5.022 1.00 93.69 126 GLU A N 1
ATOM 1010 C CA . GLU A 1 126 ? 12.916 12.441 -4.776 1.00 93.69 126 GLU A CA 1
ATOM 1011 C C . GLU A 1 126 ? 11.946 13.056 -5.795 1.00 93.69 126 GLU A C 1
ATOM 1013 O O . GLU A 1 126 ? 11.970 12.719 -6.989 1.00 93.69 126 GLU A O 1
ATOM 1018 N N . LYS A 1 127 ? 11.066 13.935 -5.321 1.00 92.69 127 LYS A N 1
ATOM 1019 C CA . LYS A 1 127 ? 10.175 14.723 -6.161 1.00 92.69 127 LYS A CA 1
ATOM 1020 C C . LYS A 1 127 ? 10.980 15.778 -6.909 1.00 92.69 127 LYS A C 1
ATOM 1022 O O . LYS A 1 127 ? 12.042 16.232 -6.477 1.00 92.69 127 LYS A O 1
ATOM 1027 N N . LYS A 1 128 ? 10.448 16.143 -8.067 1.00 93.56 128 LYS A N 1
ATOM 1028 C CA . LYS A 1 128 ? 10.971 17.227 -8.882 1.00 93.56 128 LYS A CA 1
ATOM 1029 C C . LYS A 1 128 ? 9.888 18.275 -9.052 1.00 93.56 128 LYS A C 1
ATOM 1031 O O . LYS A 1 128 ? 8.719 17.908 -9.162 1.00 93.56 128 LYS A O 1
ATOM 1036 N N . ASP A 1 129 ? 10.293 19.536 -9.054 1.00 92.31 129 ASP A N 1
ATOM 1037 C CA . ASP A 1 129 ? 9.433 20.641 -9.450 1.00 92.31 129 ASP A CA 1
ATOM 1038 C C . ASP A 1 129 ? 9.128 20.574 -10.959 1.00 92.31 129 ASP A C 1
ATOM 1040 O O . ASP A 1 129 ? 9.618 19.704 -11.690 1.00 92.31 129 ASP A O 1
ATOM 1044 N N . GLU A 1 130 ? 8.311 21.510 -11.433 1.00 92.44 130 GLU A N 1
ATOM 1045 C CA . GLU A 1 130 ? 7.921 21.608 -12.845 1.00 92.44 130 GLU A CA 1
ATOM 1046 C C . GLU A 1 130 ? 9.121 21.827 -13.784 1.00 92.44 130 GLU A C 1
ATOM 1048 O O . GLU A 1 130 ? 9.077 21.440 -14.952 1.00 92.44 130 GLU A O 1
ATOM 1053 N N . ASN A 1 131 ? 10.221 22.369 -13.256 1.00 92.81 131 ASN A N 1
ATOM 1054 C CA . ASN A 1 131 ? 11.464 22.639 -13.977 1.00 92.81 131 ASN A CA 1
ATOM 1055 C C . ASN A 1 131 ? 12.452 21.460 -13.916 1.00 92.81 131 ASN A C 1
ATOM 1057 O O . ASN A 1 131 ? 13.527 21.506 -14.516 1.00 92.81 131 ASN A O 1
ATOM 1061 N N . GLY A 1 132 ? 12.100 20.382 -13.212 1.00 90.12 132 GLY A N 1
ATOM 1062 C CA . GLY A 1 132 ? 12.934 19.198 -13.050 1.00 90.12 132 GLY A CA 1
ATOM 1063 C C . GLY A 1 132 ? 13.974 19.290 -11.928 1.00 90.12 132 GLY A C 1
ATOM 1064 O O . GLY A 1 132 ? 14.773 18.352 -11.786 1.00 90.12 132 GLY A O 1
ATOM 1065 N N . HIS A 1 133 ? 13.970 20.356 -11.124 1.00 92.88 133 HIS A N 1
ATOM 1066 C CA . HIS A 1 133 ? 14.827 20.486 -9.952 1.00 92.88 133 HIS A CA 1
ATOM 1067 C C . HIS A 1 133 ? 14.287 19.674 -8.785 1.00 92.88 133 HIS A C 1
ATOM 1069 O O . HIS A 1 133 ? 13.086 19.549 -8.568 1.00 92.88 133 HIS A O 1
ATOM 1075 N N . LYS A 1 134 ? 15.212 19.114 -8.017 1.00 93.75 134 LYS A N 1
ATOM 1076 C CA . LYS A 1 134 ? 14.923 18.370 -6.797 1.00 93.75 134 LYS A CA 1
ATOM 1077 C C . LYS A 1 134 ? 14.314 19.288 -5.741 1.00 93.75 134 LYS A C 1
ATOM 1079 O O . LYS A 1 134 ? 14.870 20.348 -5.472 1.00 93.75 134 LYS A O 1
ATOM 1084 N N . THR A 1 135 ? 13.213 18.860 -5.130 1.00 92.88 135 THR A N 1
ATOM 1085 C CA . THR A 1 135 ? 12.535 19.648 -4.088 1.00 92.88 135 THR A CA 1
ATOM 1086 C C . THR A 1 135 ? 13.018 19.323 -2.674 1.00 92.88 135 THR A C 1
ATOM 1088 O O . THR A 1 135 ? 12.616 19.995 -1.732 1.00 92.88 135 THR A O 1
ATOM 1091 N N . GLY A 1 136 ? 13.836 18.277 -2.496 1.00 90.12 136 GLY A N 1
ATOM 1092 C CA . GLY A 1 136 ? 14.167 17.723 -1.180 1.00 90.12 136 GLY A CA 1
ATOM 1093 C C . GLY A 1 136 ? 13.061 16.851 -0.571 1.00 90.12 136 GLY A C 1
ATOM 1094 O O . GLY A 1 136 ? 13.298 16.181 0.431 1.00 90.12 136 GLY A O 1
ATOM 1095 N N . GLU A 1 137 ? 11.871 16.804 -1.178 1.00 91.31 137 GLU A N 1
ATOM 1096 C CA . GLU A 1 137 ? 10.785 15.919 -0.755 1.00 91.31 137 GLU A CA 1
ATOM 1097 C C . GLU A 1 137 ? 10.845 14.571 -1.467 1.00 91.31 137 GLU A C 1
ATOM 1099 O O . GLU A 1 137 ? 11.235 14.477 -2.631 1.00 91.31 137 GLU A O 1
ATOM 1104 N N . PHE A 1 138 ? 10.348 13.525 -0.813 1.00 92.31 138 PHE A N 1
ATOM 1105 C CA . PHE A 1 138 ? 10.269 12.186 -1.385 1.00 92.31 138 PHE A CA 1
ATOM 1106 C C . PHE A 1 138 ? 8.819 11.784 -1.661 1.00 92.31 138 PHE A C 1
ATOM 1108 O O . PHE A 1 138 ? 7.876 12.224 -0.999 1.00 92.31 138 PHE A O 1
ATOM 1115 N N . TYR A 1 139 ? 8.623 10.942 -2.675 1.00 93.06 139 TYR A N 1
ATOM 1116 C CA . TYR A 1 139 ? 7.352 10.240 -2.839 1.00 93.06 139 TYR A CA 1
ATOM 1117 C C . TYR A 1 139 ? 7.140 9.296 -1.653 1.00 93.06 139 TYR A C 1
ATOM 1119 O O . TYR A 1 139 ? 8.092 8.675 -1.186 1.00 93.06 139 TYR A O 1
ATOM 1127 N N . LYS A 1 140 ? 5.899 9.181 -1.174 1.00 93.19 140 LYS A N 1
ATOM 1128 C CA . LYS A 1 140 ? 5.554 8.253 -0.091 1.00 93.19 140 LYS A CA 1
ATOM 1129 C C . LYS A 1 140 ? 5.501 6.814 -0.603 1.00 93.19 140 LYS A C 1
ATOM 1131 O O . LYS A 1 140 ? 5.175 6.589 -1.767 1.00 93.19 140 LYS A O 1
ATOM 1136 N N . THR A 1 141 ? 5.773 5.860 0.281 1.00 96.06 141 THR A N 1
ATOM 1137 C CA . THR A 1 141 ? 5.677 4.413 0.042 1.00 96.06 141 THR A CA 1
ATOM 1138 C C . THR A 1 141 ? 5.141 3.689 1.281 1.00 96.06 141 THR A C 1
ATOM 1140 O O . THR A 1 141 ? 5.029 4.285 2.354 1.00 96.06 141 THR A O 1
ATOM 1143 N N . PHE A 1 142 ? 4.815 2.403 1.147 1.00 96.75 142 PHE A N 1
ATOM 1144 C CA . PHE A 1 142 ? 4.362 1.568 2.255 1.00 96.75 142 PHE A CA 1
ATOM 1145 C C . PHE A 1 142 ? 5.516 0.907 3.004 1.00 96.75 142 PHE A C 1
ATOM 1147 O O . PHE A 1 142 ? 6.394 0.278 2.401 1.00 96.75 142 PHE A O 1
ATOM 1154 N N . LYS A 1 143 ? 5.440 0.976 4.335 1.00 96.19 143 LYS A N 1
ATOM 1155 C CA . LYS A 1 143 ? 6.192 0.134 5.264 1.00 96.19 143 LYS A CA 1
ATOM 1156 C C . LYS A 1 143 ? 5.204 -0.660 6.115 1.00 96.19 143 LYS A C 1
ATOM 1158 O O . LYS A 1 143 ? 4.459 -0.079 6.898 1.00 96.19 143 LYS A O 1
ATOM 1163 N N . PHE A 1 144 ? 5.202 -1.977 5.956 1.00 95.44 144 PHE A N 1
ATOM 1164 C CA . PHE A 1 144 ? 4.359 -2.873 6.741 1.00 95.44 144 PHE A CA 1
ATOM 1165 C C . PHE A 1 144 ? 4.904 -2.993 8.166 1.00 95.44 144 PHE A C 1
ATOM 1167 O O . PHE A 1 144 ? 6.115 -3.128 8.353 1.00 95.44 144 PHE A O 1
ATOM 1174 N N . LEU A 1 145 ? 4.016 -2.885 9.153 1.00 92.50 145 LEU A N 1
ATOM 1175 C CA . LEU A 1 145 ? 4.373 -2.836 10.570 1.00 92.50 145 LEU A CA 1
ATOM 1176 C C . LEU A 1 145 ? 3.917 -4.090 11.306 1.00 92.50 145 LEU A C 1
ATOM 1178 O O . LEU A 1 145 ? 4.716 -4.695 12.013 1.00 92.50 145 LEU A O 1
ATOM 1182 N N . GLU A 1 146 ? 2.659 -4.490 11.119 1.00 92.62 146 GLU A N 1
ATOM 1183 C CA . GLU A 1 146 ? 2.057 -5.613 11.844 1.00 92.62 146 GLU A CA 1
ATOM 1184 C C . GLU A 1 146 ? 1.091 -6.411 10.968 1.00 92.62 146 GLU A C 1
ATOM 1186 O O . GLU A 1 146 ? 0.573 -5.900 9.972 1.00 92.62 146 GLU A O 1
ATOM 1191 N N . LEU A 1 147 ? 0.854 -7.661 11.378 1.00 92.62 147 LEU A N 1
ATOM 1192 C CA . LEU A 1 147 ? -0.155 -8.561 10.831 1.00 92.62 147 LEU A CA 1
ATOM 1193 C C . LEU A 1 147 ? -1.220 -8.857 11.870 1.00 92.62 147 LEU A C 1
ATOM 1195 O O . LEU A 1 147 ? -0.912 -9.072 13.042 1.00 92.62 147 LEU A O 1
ATOM 1199 N N . TYR A 1 148 ? -2.450 -8.974 11.393 1.00 91.75 148 TYR A N 1
ATOM 1200 C CA . TYR A 1 148 ? -3.592 -9.373 12.190 1.00 91.75 148 TYR A CA 1
ATOM 1201 C C . TYR A 1 148 ? -4.221 -10.641 11.606 1.00 91.75 148 T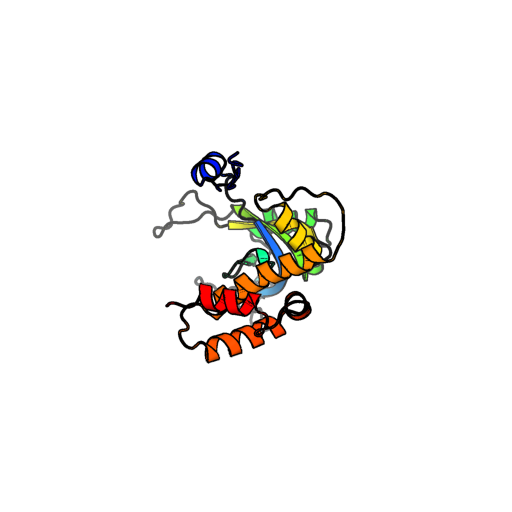YR A C 1
ATOM 1203 O O . TYR A 1 148 ? -4.274 -10.798 10.380 1.00 91.75 148 TYR A O 1
ATOM 1211 N N . PRO A 1 149 ? -4.694 -11.557 12.468 1.00 82.25 149 PRO A N 1
ATOM 1212 C CA . PRO A 1 149 ? -5.299 -12.810 12.027 1.00 82.25 149 PRO A CA 1
ATOM 1213 C C . PRO A 1 149 ? -6.599 -12.588 11.245 1.00 82.25 149 PRO A C 1
ATOM 1215 O O . PRO A 1 149 ? -6.900 -13.352 10.329 1.00 82.25 149 PRO A O 1
ATOM 1218 N N . ASP A 1 150 ? -7.350 -11.539 11.580 1.00 83.69 150 ASP A N 1
ATOM 1219 C CA . ASP A 1 150 ? -8.651 -11.236 10.996 1.00 83.69 150 ASP A CA 1
ATOM 1220 C C . ASP A 1 150 ? -8.987 -9.734 11.069 1.00 83.69 150 ASP A C 1
ATOM 1222 O O . ASP A 1 150 ? -8.222 -8.912 11.588 1.00 83.69 150 ASP A O 1
ATOM 1226 N N . ALA A 1 151 ? -10.153 -9.387 10.519 1.00 83.12 151 ALA A N 1
ATOM 1227 C CA . ALA A 1 151 ? -10.683 -8.030 10.515 1.00 83.12 151 ALA A CA 1
ATOM 1228 C C . ALA A 1 151 ? -10.912 -7.484 11.929 1.00 83.12 151 ALA A C 1
ATOM 1230 O O . ALA A 1 151 ? -10.623 -6.319 12.181 1.00 83.12 151 ALA A O 1
ATOM 1231 N N . ALA A 1 152 ? -11.407 -8.316 12.851 1.00 81.75 152 ALA A N 1
ATOM 1232 C CA . ALA A 1 152 ? -11.767 -7.887 14.197 1.00 81.75 152 ALA A CA 1
ATOM 1233 C C . ALA A 1 152 ? -10.524 -7.491 15.002 1.00 81.75 152 ALA A C 1
ATOM 1235 O O . ALA A 1 152 ? -10.506 -6.432 15.626 1.00 81.75 152 ALA A O 1
ATOM 1236 N N . ALA A 1 153 ? -9.457 -8.289 14.925 1.00 80.12 153 ALA A N 1
ATOM 1237 C CA . ALA A 1 153 ? -8.171 -7.975 15.532 1.00 80.12 153 ALA A CA 1
ATOM 1238 C C . ALA A 1 153 ? -7.545 -6.707 14.927 1.00 80.12 153 ALA A C 1
ATOM 1240 O O . ALA A 1 153 ? -6.962 -5.905 15.653 1.00 80.12 153 ALA A O 1
ATOM 1241 N N . CYS A 1 154 ? -7.702 -6.491 13.617 1.00 88.19 154 CYS A N 1
ATOM 1242 C CA . CYS A 1 154 ? -7.211 -5.293 12.937 1.00 88.19 154 CYS A CA 1
ATOM 1243 C C . CYS A 1 154 ? -7.970 -4.024 13.354 1.00 88.19 154 CYS A C 1
ATOM 1245 O O . CYS A 1 154 ? -7.341 -3.022 13.694 1.00 88.19 154 CYS A O 1
ATOM 1247 N N . SER A 1 155 ? -9.305 -4.075 13.393 1.00 83.56 155 SER A N 1
ATOM 1248 C CA . SER A 1 155 ? -10.138 -2.968 13.875 1.00 83.56 155 SER A CA 1
ATOM 1249 C C . SER A 1 155 ? -9.902 -2.687 15.362 1.00 83.56 155 SER A C 1
ATOM 1251 O O . SER A 1 155 ? -9.821 -1.526 15.754 1.00 83.56 155 SER A O 1
ATOM 1253 N N . ALA A 1 156 ? -9.710 -3.720 16.191 1.00 80.75 156 ALA A N 1
ATOM 1254 C CA . ALA A 1 156 ? -9.358 -3.551 17.603 1.00 80.75 156 ALA A CA 1
ATOM 1255 C C . ALA A 1 156 ? -7.985 -2.884 17.777 1.00 80.75 156 ALA A C 1
ATOM 1257 O O . ALA A 1 156 ? -7.830 -1.993 18.612 1.00 80.75 156 ALA A O 1
ATOM 1258 N N . ALA A 1 157 ? -6.999 -3.266 16.960 1.00 82.25 157 ALA A N 1
ATOM 1259 C CA . ALA A 1 157 ? -5.692 -2.621 16.956 1.00 82.25 157 ALA A CA 1
ATOM 1260 C C . ALA A 1 157 ? -5.783 -1.154 16.513 1.00 82.25 157 ALA A C 1
ATOM 1262 O O . ALA A 1 157 ? -5.143 -0.303 17.125 1.00 82.25 157 ALA A O 1
ATOM 1263 N N . TYR A 1 158 ? -6.620 -0.835 15.517 1.00 84.62 158 TYR A N 1
ATOM 1264 C CA . TYR A 1 158 ? -6.893 0.554 15.147 1.00 84.62 158 TYR A CA 1
ATOM 1265 C C . TYR A 1 158 ? -7.531 1.334 16.302 1.00 84.62 158 TYR A C 1
ATOM 1267 O O . TYR A 1 158 ? -7.070 2.427 16.609 1.00 84.62 158 TYR A O 1
ATOM 1275 N N . ALA A 1 159 ? -8.534 0.772 16.981 1.00 77.31 159 ALA A N 1
ATOM 1276 C CA . ALA A 1 159 ? -9.182 1.425 18.118 1.00 77.31 159 ALA A CA 1
ATOM 1277 C C . ALA A 1 159 ? -8.208 1.682 19.285 1.00 77.31 159 ALA A C 1
ATOM 1279 O O . ALA A 1 159 ? -8.274 2.731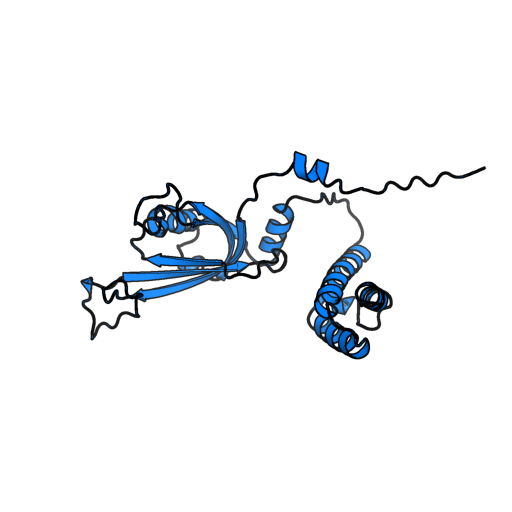 19.919 1.00 77.31 159 ALA A O 1
ATOM 1280 N N . GLY A 1 160 ? -7.277 0.754 19.541 1.00 66.56 160 GLY A N 1
ATOM 1281 C CA . GLY A 1 160 ? -6.231 0.917 20.556 1.00 66.56 160 GLY A CA 1
ATOM 1282 C C . GLY A 1 160 ? -5.077 1.844 20.146 1.00 66.56 160 GLY A C 1
ATOM 1283 O O . GLY A 1 160 ? -4.398 2.382 21.018 1.00 66.56 160 GLY A O 1
ATOM 1284 N N . ALA A 1 161 ? -4.838 2.024 18.842 1.00 61.91 161 ALA A N 1
ATOM 1285 C CA . ALA A 1 161 ? -3.795 2.898 18.293 1.00 61.91 161 ALA A CA 1
ATOM 1286 C C . ALA A 1 161 ? -4.296 4.311 17.954 1.00 61.91 161 ALA A C 1
ATOM 1288 O O . ALA A 1 161 ? -3.500 5.251 17.894 1.00 61.91 161 ALA A O 1
ATOM 1289 N N . ALA A 1 162 ? -5.600 4.481 17.728 1.00 57.53 162 ALA A N 1
ATOM 1290 C CA . ALA A 1 162 ? -6.227 5.788 17.676 1.00 57.53 162 ALA A CA 1
ATOM 1291 C C . ALA A 1 162 ? -5.947 6.511 19.004 1.00 57.53 162 ALA A C 1
ATOM 1293 O O . ALA A 1 162 ? -5.923 5.852 20.047 1.00 57.53 162 ALA A O 1
ATOM 1294 N N . PRO A 1 163 ? -5.705 7.837 19.003 1.00 42.88 163 PRO A N 1
ATOM 1295 C CA . PRO A 1 163 ? -5.586 8.586 20.246 1.00 42.88 163 PRO A CA 1
ATOM 1296 C C . PRO A 1 163 ? -6.811 8.270 21.101 1.00 42.88 163 PRO A C 1
ATOM 1298 O O . PRO A 1 163 ? -7.937 8.598 20.728 1.00 42.88 163 PRO A O 1
ATOM 1301 N N . SER A 1 164 ? -6.587 7.533 22.190 1.00 34.84 164 SER A N 1
ATOM 1302 C CA . SER A 1 164 ? -7.663 7.083 23.051 1.00 34.84 164 SER A CA 1
ATOM 1303 C C . SER A 1 164 ? -8.369 8.309 23.613 1.00 34.84 164 SER A C 1
ATOM 1305 O O . SER A 1 164 ? -7.782 9.050 24.398 1.00 34.84 164 SER A O 1
ATOM 1307 N N . HIS A 1 165 ? -9.657 8.452 23.314 1.00 33.91 165 HIS A N 1
ATOM 1308 C CA . HIS A 1 165 ? -10.569 8.679 24.424 1.00 33.91 165 HIS A CA 1
ATOM 1309 C C . HIS A 1 165 ? -10.471 7.417 25.281 1.00 33.91 165 HIS A C 1
ATOM 1311 O O . HIS A 1 165 ? -10.833 6.324 24.852 1.00 33.91 165 HIS A O 1
ATOM 1317 N N . THR A 1 166 ? -9.822 7.538 26.433 1.00 26.59 166 THR A N 1
ATOM 1318 C CA . THR A 1 166 ? -9.673 6.449 27.394 1.00 26.59 166 THR A CA 1
ATOM 1319 C C . THR A 1 166 ? -11.046 5.942 27.813 1.00 26.59 166 THR A C 1
ATOM 1321 O O . THR A 1 166 ? -11.738 6.621 28.564 1.00 26.59 166 THR A O 1
ATOM 1324 N N . GLU A 1 167 ? -11.412 4.729 27.409 1.00 33.28 167 GLU A N 1
ATOM 1325 C CA . GLU A 1 167 ? -12.404 3.943 28.139 1.00 33.28 167 GLU A CA 1
ATOM 1326 C C . GLU A 1 167 ? -11.653 2.935 29.012 1.00 33.28 167 GLU A C 1
ATOM 1328 O O . GLU A 1 167 ? -11.120 1.924 28.555 1.00 33.28 167 GLU A O 1
ATOM 1333 N N . GLN A 1 168 ? -11.563 3.264 30.302 1.00 28.80 168 GLN A N 1
ATOM 1334 C CA . GLN A 1 168 ? -11.199 2.312 31.342 1.00 28.80 168 GLN A CA 1
ATOM 1335 C C . GLN A 1 168 ? -12.307 1.257 31.464 1.00 28.80 168 GLN A C 1
ATOM 1337 O O . GLN A 1 168 ? -13.458 1.579 31.750 1.00 28.80 168 GLN A O 1
ATOM 1342 N N . THR A 1 169 ? -11.949 -0.018 31.327 1.00 37.34 169 THR A N 1
ATOM 1343 C CA . THR A 1 169 ? -12.722 -1.132 31.899 1.00 37.34 169 THR A CA 1
ATOM 1344 C C . THR A 1 169 ? -12.779 -1.009 33.425 1.00 37.34 169 THR A C 1
ATOM 1346 O O . THR A 1 169 ? -11.766 -0.681 34.047 1.00 37.34 169 THR A O 1
ATOM 1349 N N . PRO A 1 170 ? -13.930 -1.327 34.042 1.00 39.53 170 PRO A N 1
ATOM 1350 C CA . PRO A 1 170 ? -14.061 -2.645 34.669 1.00 39.53 170 PRO A CA 1
ATOM 1351 C C . PRO A 1 170 ? -15.372 -3.392 34.341 1.00 39.53 170 PRO A C 1
ATOM 1353 O O . PRO A 1 170 ? -16.283 -2.869 33.695 1.00 39.53 170 PRO A O 1
ATOM 1356 N N . ASP A 1 171 ? -15.362 -4.657 34.764 1.00 41.22 171 ASP A N 1
ATOM 1357 C CA . ASP A 1 171 ? -16.328 -5.759 34.637 1.00 41.22 171 ASP A CA 1
ATOM 1358 C C . ASP A 1 171 ? -17.834 -5.457 34.857 1.00 41.22 171 ASP A C 1
ATOM 1360 O O . ASP A 1 171 ? -18.202 -4.516 35.552 1.00 41.22 171 ASP A O 1
ATOM 1364 N N . GLU A 1 172 ? -18.662 -6.373 34.312 1.00 30.70 172 GLU A N 1
ATOM 1365 C CA . GLU A 1 172 ? -20.133 -6.586 34.441 1.00 30.70 172 GLU A CA 1
ATOM 1366 C C . GLU A 1 172 ? -21.108 -5.755 33.559 1.00 30.70 172 GLU A C 1
ATOM 1368 O O . GLU A 1 172 ? -20.777 -4.672 33.073 1.00 30.70 172 GLU A O 1
ATOM 1373 N N . PRO A 1 173 ? -22.349 -6.252 33.325 1.00 43.25 173 PRO A N 1
ATOM 1374 C CA . PRO A 1 173 ? -22.728 -7.408 32.512 1.00 43.25 173 PRO A CA 1
ATOM 1375 C C . PRO A 1 173 ? -23.177 -7.011 31.084 1.00 43.25 173 PRO A C 1
ATOM 1377 O O . PRO A 1 173 ? -23.631 -5.904 30.804 1.00 43.25 173 PRO A O 1
ATOM 1380 N N . ALA A 1 174 ? -23.055 -7.968 30.164 1.00 49.91 174 ALA A N 1
ATOM 1381 C CA . ALA A 1 174 ? -23.010 -7.823 28.703 1.00 49.91 174 ALA A CA 1
ATOM 1382 C C . ALA A 1 174 ? -24.321 -7.442 27.960 1.00 49.91 174 ALA A C 1
ATOM 1384 O O . ALA A 1 174 ? -24.462 -7.769 26.785 1.00 49.91 174 ALA A O 1
ATOM 1385 N N . GLY A 1 175 ? -25.284 -6.772 28.599 1.00 48.34 175 GLY A N 1
ATOM 1386 C CA . GLY A 1 175 ? -26.552 -6.383 27.955 1.00 48.34 175 GLY A CA 1
ATOM 1387 C C . GLY A 1 175 ? -26.569 -4.944 27.436 1.00 48.34 175 GLY A C 1
ATOM 1388 O O . GLY A 1 175 ? -26.805 -4.700 26.252 1.00 48.34 175 GLY A O 1
ATOM 1389 N N . ASP A 1 176 ? -26.282 -3.986 28.319 1.00 58.56 176 ASP A N 1
ATOM 1390 C CA . ASP A 1 176 ? -26.500 -2.564 28.027 1.00 58.56 176 ASP A CA 1
ATOM 1391 C C . ASP A 1 176 ? -25.400 -1.952 27.158 1.00 58.56 176 ASP A C 1
ATOM 1393 O O . ASP A 1 176 ? -25.691 -1.122 26.299 1.00 58.56 176 ASP A O 1
ATOM 1397 N N . LYS A 1 177 ? -24.154 -2.429 27.281 1.00 60.50 177 LYS A N 1
ATOM 1398 C CA . LYS A 1 177 ? -23.030 -1.932 26.469 1.00 60.50 177 LYS A CA 1
ATOM 1399 C C . LYS A 1 177 ? -23.208 -2.238 24.979 1.00 60.50 177 LYS A C 1
ATOM 1401 O O . LYS A 1 177 ? -22.890 -1.396 24.143 1.00 60.50 177 LYS A O 1
ATOM 1406 N N . GLU A 1 178 ? -23.752 -3.408 24.624 1.00 68.88 178 GLU A N 1
ATOM 1407 C CA . GLU A 1 178 ? -24.012 -3.763 23.218 1.00 68.88 178 GLU A CA 1
ATOM 1408 C C . GLU A 1 178 ? -25.098 -2.854 22.624 1.00 68.88 178 GLU A C 1
ATOM 1410 O O . GLU A 1 178 ? -24.944 -2.350 21.512 1.00 68.88 178 GLU A O 1
ATOM 1415 N N . LYS A 1 179 ? -26.158 -2.584 23.396 1.00 73.56 179 LYS A N 1
ATOM 1416 C CA . LYS A 1 179 ? -27.254 -1.701 22.991 1.00 73.56 179 LYS A CA 1
ATOM 1417 C C . LYS A 1 179 ? -26.811 -0.237 22.894 1.00 73.56 179 LYS A C 1
ATOM 1419 O O . LYS A 1 179 ? -27.166 0.440 21.934 1.00 73.56 179 LYS A O 1
ATOM 1424 N N . GLU A 1 180 ? -25.998 0.254 23.826 1.00 72.19 180 GLU A N 1
ATOM 1425 C CA . GLU A 1 180 ? -25.440 1.612 23.769 1.00 72.19 180 GLU A CA 1
ATOM 1426 C C . GLU A 1 180 ? -24.498 1.783 22.568 1.00 72.19 180 GLU A C 1
ATOM 1428 O O . GLU A 1 180 ? -24.560 2.779 21.845 1.00 72.19 180 GLU A O 1
ATOM 1433 N N . THR A 1 181 ? -23.679 0.768 22.291 1.00 71.06 181 THR A N 1
ATOM 1434 C CA . THR A 1 181 ? -22.803 0.747 21.116 1.00 71.06 181 THR A CA 1
ATOM 1435 C C . THR A 1 181 ? -23.620 0.730 19.822 1.00 71.06 181 THR A C 1
ATOM 1437 O O . THR A 1 181 ? -23.368 1.524 18.914 1.00 71.06 181 THR A O 1
ATOM 1440 N N . ALA A 1 182 ? -24.650 -0.117 19.746 1.00 74.81 182 ALA A N 1
ATOM 1441 C CA . ALA A 1 182 ? -25.564 -0.159 18.611 1.00 74.81 182 ALA A CA 1
ATOM 1442 C C . ALA A 1 182 ? -26.285 1.186 18.399 1.00 74.81 182 ALA A C 1
ATOM 1444 O O . ALA A 1 182 ? -26.484 1.583 17.252 1.00 74.81 182 ALA A O 1
ATOM 1445 N N . LEU A 1 183 ? -26.608 1.924 19.470 1.00 78.12 183 LEU A N 1
ATOM 1446 C CA . LEU A 1 183 ? -27.219 3.253 19.381 1.00 78.12 183 LEU A CA 1
ATOM 1447 C C . LEU A 1 183 ? -26.243 4.299 18.823 1.00 78.12 183 LEU A C 1
ATOM 1449 O O . LEU A 1 183 ? -26.629 5.099 17.969 1.00 78.12 183 LEU A O 1
ATOM 1453 N N . LYS A 1 184 ? -24.972 4.264 19.247 1.00 78.88 184 LYS A N 1
ATOM 1454 C CA . LYS A 1 184 ? -23.904 5.126 18.704 1.00 78.88 184 LYS A CA 1
ATOM 1455 C C . LYS A 1 184 ? -23.728 4.897 17.198 1.00 78.88 184 LYS A C 1
ATOM 1457 O O . LYS A 1 184 ? -23.701 5.857 16.429 1.00 78.88 184 LYS A O 1
ATOM 1462 N N . PHE A 1 185 ? -23.706 3.639 16.754 1.00 77.06 185 PHE A N 1
ATOM 1463 C CA . PHE A 1 185 ? -23.660 3.317 15.324 1.00 77.06 185 PHE A CA 1
ATOM 1464 C C . PHE A 1 185 ? -24.935 3.734 14.583 1.00 77.06 185 PHE A C 1
ATOM 1466 O O . PHE A 1 185 ? -24.855 4.272 13.477 1.00 77.06 185 PHE A O 1
ATOM 1473 N N . ALA A 1 186 ? -26.109 3.556 15.195 1.00 79.50 186 ALA A N 1
ATOM 1474 C CA . ALA A 1 186 ? -27.369 3.967 14.592 1.00 79.50 186 ALA A CA 1
ATOM 1475 C C . ALA A 1 186 ? -27.449 5.487 14.386 1.00 79.50 186 ALA A C 1
ATOM 1477 O O . ALA A 1 186 ? -27.923 5.928 13.341 1.00 79.50 186 ALA A O 1
ATOM 1478 N N . LYS A 1 187 ? -26.916 6.286 15.323 1.00 81.19 187 LYS A N 1
ATOM 1479 C CA . LYS A 1 187 ? -26.791 7.745 15.181 1.00 81.19 187 LYS A CA 1
ATOM 1480 C C . LYS A 1 187 ? -25.979 8.132 13.949 1.00 81.19 187 LYS A C 1
ATOM 1482 O O . LYS A 1 187 ? -26.461 8.923 13.147 1.00 81.19 187 LYS A O 1
ATOM 1487 N N . VAL A 1 188 ? -24.817 7.517 13.734 1.00 78.25 188 VAL A N 1
ATOM 1488 C CA . VAL A 1 188 ? -23.981 7.789 12.549 1.00 78.25 188 VAL A CA 1
ATOM 1489 C C . VAL A 1 188 ? -24.699 7.406 11.250 1.00 78.25 188 VAL A C 1
ATOM 1491 O O . VAL A 1 188 ? -24.637 8.132 10.256 1.00 78.25 188 VAL A O 1
ATOM 1494 N N . VAL A 1 189 ? -25.412 6.275 11.246 1.00 78.25 189 VAL A N 1
ATOM 1495 C CA . VAL A 1 189 ? -26.211 5.844 10.090 1.00 78.25 189 VAL A CA 1
ATOM 1496 C C . VAL A 1 189 ? -27.321 6.851 9.791 1.00 78.25 189 VAL A C 1
ATOM 1498 O O . VAL A 1 189 ? -27.476 7.250 8.636 1.00 78.25 189 VAL A O 1
ATOM 1501 N N . VAL A 1 190 ? -28.059 7.296 10.810 1.00 80.88 190 VAL A N 1
ATOM 1502 C CA . VAL A 1 190 ? -29.114 8.309 10.669 1.00 80.88 190 VAL A CA 1
ATOM 1503 C C . VAL A 1 190 ? -28.533 9.637 10.190 1.00 80.88 190 VAL A C 1
ATOM 1505 O O . VAL A 1 190 ? -29.034 10.186 9.213 1.00 80.88 190 VAL A O 1
ATOM 1508 N N . GLU A 1 191 ? -27.441 10.110 10.789 1.00 81.31 191 GLU A N 1
ATOM 1509 C CA . GLU A 1 191 ? -26.758 11.347 10.400 1.00 81.31 191 GLU A CA 1
ATOM 1510 C C . GLU A 1 191 ? -26.323 11.341 8.938 1.00 81.31 191 GLU A C 1
ATOM 1512 O O . GLU A 1 191 ? -26.555 12.310 8.221 1.00 81.31 191 GLU A O 1
ATOM 1517 N N . ASN A 1 192 ? -25.721 10.248 8.470 1.00 77.50 192 ASN A N 1
ATOM 1518 C CA . ASN A 1 192 ? -25.264 10.143 7.086 1.00 77.50 192 ASN A CA 1
ATOM 1519 C C . ASN A 1 192 ? -26.418 9.969 6.093 1.00 77.50 192 ASN A C 1
ATOM 1521 O O . ASN A 1 192 ? -26.330 10.449 4.965 1.00 77.50 192 ASN A O 1
ATOM 1525 N N . THR A 1 193 ? -27.492 9.295 6.503 1.00 78.56 193 THR A N 1
ATOM 1526 C CA . THR A 1 193 ? -28.615 8.962 5.616 1.00 78.56 193 THR A CA 1
ATOM 1527 C C . THR A 1 193 ? -29.638 10.094 5.513 1.00 78.56 193 THR A C 1
ATOM 1529 O O . THR A 1 193 ? -30.237 10.282 4.455 1.00 78.56 193 THR A O 1
ATOM 1532 N N . ALA A 1 194 ? -29.838 10.851 6.595 1.00 75.50 194 ALA A N 1
ATOM 1533 C CA . ALA A 1 194 ? -30.774 11.972 6.664 1.00 75.50 194 ALA A CA 1
ATOM 1534 C C . ALA A 1 194 ? -30.147 13.312 6.233 1.00 75.50 194 ALA A C 1
ATOM 1536 O O . ALA A 1 194 ? -30.862 14.297 6.049 1.00 75.50 194 ALA A O 1
ATOM 1537 N N . ARG A 1 195 ? -28.818 13.378 6.055 1.00 74.19 195 ARG A N 1
ATOM 1538 C CA . ARG A 1 195 ? -28.113 14.611 5.677 1.00 74.19 195 ARG A CA 1
ATOM 1539 C C . ARG A 1 195 ? -28.624 15.169 4.347 1.00 74.19 195 ARG A C 1
ATOM 1541 O O . ARG A 1 195 ? -28.450 14.556 3.298 1.00 74.19 195 ARG A O 1
ATOM 1548 N N . GLY A 1 196 ? -29.170 16.383 4.399 1.00 66.44 196 GLY A N 1
ATOM 1549 C CA . GLY A 1 196 ? -29.644 17.115 3.221 1.00 66.44 196 GLY A CA 1
ATOM 1550 C C . GLY A 1 196 ? -30.985 16.630 2.663 1.00 66.44 196 GLY A C 1
ATOM 1551 O O . GLY A 1 196 ? -31.391 17.105 1.607 1.00 66.44 196 GLY A O 1
ATOM 1552 N N . GLU A 1 197 ? -31.665 15.715 3.356 1.00 73.19 197 GLU A N 1
ATOM 1553 C CA . GLU A 1 197 ? -32.996 15.229 2.998 1.00 73.19 197 GLU A CA 1
ATOM 1554 C C . GLU A 1 197 ? -34.062 15.940 3.846 1.00 73.19 197 GLU A C 1
ATOM 1556 O O . GLU A 1 197 ? -33.885 16.128 5.050 1.00 73.19 197 GLU A O 1
ATOM 1561 N N . THR A 1 198 ? -35.165 16.350 3.217 1.00 75.62 198 THR A N 1
ATOM 1562 C CA . THR A 1 198 ? -36.242 17.117 3.874 1.00 75.62 198 THR A CA 1
ATOM 1563 C C . THR A 1 198 ? -37.547 16.334 3.999 1.00 75.62 198 THR A C 1
ATOM 1565 O O . THR A 1 198 ? -38.406 16.700 4.801 1.00 75.62 198 THR A O 1
ATOM 1568 N N . ASP A 1 199 ? -37.705 15.240 3.247 1.00 81.75 199 ASP A N 1
ATOM 1569 C CA . ASP A 1 199 ? -38.874 14.366 3.341 1.00 81.75 199 ASP A CA 1
ATOM 1570 C C . ASP A 1 199 ? -38.669 13.274 4.403 1.00 81.75 199 ASP A C 1
ATOM 1572 O O . ASP A 1 199 ? -37.915 12.315 4.217 1.00 81.75 199 ASP A O 1
ATOM 1576 N N . LEU A 1 200 ? -39.413 13.388 5.507 1.00 78.50 200 LEU A N 1
ATOM 1577 C CA . LEU A 1 200 ? -39.398 12.437 6.619 1.00 78.50 200 LEU A CA 1
ATOM 1578 C C . LEU A 1 200 ? -39.690 10.991 6.181 1.00 78.50 200 LEU A C 1
ATOM 1580 O O . LEU A 1 200 ? -39.078 10.055 6.700 1.00 78.50 200 LEU A O 1
ATOM 1584 N N . ASN A 1 201 ? -40.604 10.777 5.231 1.00 80.12 201 ASN A N 1
ATOM 1585 C CA . ASN A 1 201 ? -40.946 9.426 4.776 1.00 80.12 201 ASN A CA 1
ATOM 1586 C C . ASN A 1 201 ? -39.825 8.827 3.915 1.00 80.12 201 ASN A C 1
ATOM 1588 O O . ASN A 1 201 ? -39.538 7.626 4.011 1.00 80.12 201 ASN A O 1
ATOM 1592 N N . ALA A 1 202 ? -39.142 9.664 3.129 1.00 77.81 202 ALA A N 1
ATOM 1593 C CA . ALA A 1 202 ? -37.960 9.263 2.374 1.00 77.81 202 ALA A CA 1
ATOM 1594 C C . ALA A 1 202 ? -36.783 8.927 3.308 1.00 77.81 202 ALA A C 1
ATOM 1596 O O . ALA A 1 202 ? -36.160 7.874 3.138 1.00 77.81 202 ALA A O 1
ATOM 1597 N N . VAL A 1 203 ? -36.526 9.751 4.337 1.00 80.38 203 VAL A N 1
ATOM 1598 C CA . VAL A 1 203 ? -35.492 9.487 5.357 1.00 80.38 203 VAL A CA 1
ATOM 1599 C C . VAL A 1 203 ? -35.767 8.176 6.082 1.00 80.38 203 VAL A C 1
ATOM 1601 O O . VAL A 1 203 ? -34.881 7.327 6.152 1.00 80.38 203 VAL A O 1
ATOM 1604 N N . ARG A 1 204 ? -36.998 7.959 6.564 1.00 82.12 204 ARG A N 1
ATOM 1605 C CA . ARG A 1 204 ? -37.365 6.720 7.269 1.00 82.12 204 ARG A CA 1
ATOM 1606 C C . ARG A 1 204 ? -37.140 5.486 6.399 1.00 82.12 204 ARG A C 1
ATOM 1608 O O . ARG A 1 204 ? -36.545 4.519 6.860 1.00 82.12 204 ARG A O 1
ATOM 1615 N N . THR A 1 205 ? -37.523 5.528 5.125 1.00 80.62 205 THR A N 1
ATOM 1616 C CA . THR A 1 205 ? -37.319 4.393 4.207 1.00 80.62 205 THR A CA 1
ATOM 1617 C C . THR A 1 205 ? -35.830 4.087 3.991 1.00 80.62 205 THR A C 1
ATOM 1619 O O . THR A 1 205 ? -35.412 2.924 4.021 1.00 80.62 205 THR A O 1
ATOM 1622 N N . LYS A 1 206 ? -35.004 5.128 3.817 1.00 79.25 206 LYS A N 1
ATOM 1623 C CA . LYS A 1 206 ? -33.553 4.980 3.630 1.00 79.25 206 LYS A CA 1
ATOM 1624 C C . LYS A 1 206 ? -32.865 4.479 4.903 1.00 79.25 206 LYS A C 1
ATOM 1626 O O . LYS A 1 206 ? -32.072 3.543 4.831 1.00 79.25 206 LYS A O 1
ATOM 1631 N N . VAL A 1 207 ? -33.212 5.042 6.062 1.00 82.19 207 VAL A N 1
ATOM 1632 C CA . VAL A 1 207 ? -32.688 4.618 7.369 1.00 82.19 207 VAL A CA 1
ATOM 1633 C C . VAL A 1 207 ? -33.091 3.174 7.664 1.00 82.19 207 VAL A C 1
ATOM 1635 O O . VAL A 1 207 ? -32.234 2.381 8.029 1.00 82.19 207 VAL A O 1
ATOM 1638 N N . ALA A 1 208 ? -34.345 2.782 7.422 1.00 81.81 208 ALA A N 1
ATOM 1639 C CA . ALA A 1 208 ? -34.794 1.399 7.599 1.00 81.81 208 ALA A CA 1
ATOM 1640 C C . ALA A 1 208 ? -33.963 0.408 6.769 1.00 81.81 208 ALA A C 1
ATOM 1642 O O . ALA A 1 208 ? -33.542 -0.633 7.272 1.00 81.81 208 ALA A O 1
ATOM 1643 N N . THR A 1 209 ? -33.679 0.764 5.514 1.00 79.38 209 THR A N 1
ATOM 1644 C CA . THR A 1 209 ? -32.852 -0.049 4.613 1.00 79.38 209 THR A CA 1
ATOM 1645 C C . THR A 1 209 ? -31.405 -0.142 5.109 1.00 79.38 209 THR A C 1
ATOM 1647 O O . THR A 1 209 ? -30.820 -1.224 5.110 1.00 79.38 209 THR A O 1
ATOM 1650 N N . ALA A 1 210 ? -30.833 0.974 5.571 1.00 74.50 210 ALA A N 1
ATOM 1651 C CA . ALA A 1 210 ? -29.466 1.024 6.083 1.00 74.50 210 ALA A CA 1
ATOM 1652 C C . ALA A 1 210 ? -29.302 0.236 7.396 1.00 74.50 210 ALA A C 1
ATOM 1654 O O . ALA A 1 210 ? -28.335 -0.509 7.546 1.00 74.50 210 ALA A O 1
ATOM 1655 N N . LEU A 1 211 ? -30.272 0.338 8.311 1.00 78.75 211 LEU A N 1
ATOM 1656 C CA . LEU A 1 211 ? -30.283 -0.413 9.568 1.00 78.75 211 LEU A CA 1
ATOM 1657 C C . LEU A 1 211 ? -30.444 -1.918 9.320 1.00 78.75 211 LEU A C 1
ATOM 1659 O O . LEU A 1 211 ? -29.726 -2.710 9.925 1.00 78.75 211 LEU A O 1
ATOM 1663 N N . ALA A 1 212 ? -31.306 -2.324 8.380 1.00 77.75 212 ALA A N 1
ATOM 1664 C CA . ALA A 1 212 ? -31.482 -3.732 8.012 1.00 77.75 212 ALA A CA 1
ATOM 1665 C C . ALA A 1 212 ? -30.197 -4.372 7.447 1.00 77.75 212 ALA A C 1
ATOM 1667 O O . ALA A 1 212 ? -29.976 -5.570 7.623 1.00 77.75 212 ALA A O 1
ATOM 1668 N N . GLY A 1 213 ? -29.332 -3.574 6.809 1.00 72.38 213 GLY A N 1
ATOM 1669 C CA . GLY A 1 213 ? -28.015 -3.999 6.328 1.00 72.38 213 GLY A CA 1
ATOM 1670 C C . GLY A 1 213 ? -26.960 -4.190 7.426 1.00 72.38 213 GLY A C 1
ATOM 1671 O O . GLY A 1 213 ? -25.872 -4.680 7.129 1.00 72.38 213 GLY A O 1
ATOM 1672 N N . MET A 1 214 ? -27.257 -3.828 8.681 1.00 74.81 214 MET A N 1
ATOM 1673 C CA . MET A 1 214 ? -26.324 -3.879 9.811 1.00 74.81 214 MET A CA 1
ATOM 1674 C C . MET A 1 214 ? -26.873 -4.773 10.936 1.00 74.81 214 MET A C 1
ATOM 1676 O O . MET A 1 214 ? -27.580 -4.288 11.823 1.00 74.81 214 MET A O 1
ATOM 1680 N N . PRO A 1 215 ? -26.527 -6.078 10.956 1.00 71.00 215 PRO A N 1
ATOM 1681 C CA . PRO A 1 215 ? -27.081 -7.048 11.906 1.00 71.00 215 PRO A CA 1
ATOM 1682 C C . PRO A 1 215 ? -26.916 -6.665 13.382 1.00 71.00 215 PRO A C 1
ATOM 1684 O O . PRO A 1 215 ? -27.787 -6.966 14.190 1.00 71.00 215 PRO A O 1
ATOM 1687 N N . MET A 1 216 ? -25.825 -5.977 13.733 1.00 73.44 216 MET A N 1
ATOM 1688 C CA . MET A 1 216 ? -25.541 -5.539 15.104 1.00 73.44 216 MET A CA 1
ATOM 1689 C C . MET A 1 216 ? -26.484 -4.424 15.578 1.00 73.44 216 MET A C 1
ATOM 1691 O O . MET A 1 216 ? -26.881 -4.414 16.737 1.00 73.44 216 MET A O 1
ATOM 1695 N N . ILE A 1 217 ? -26.915 -3.539 14.675 1.00 77.81 217 ILE A N 1
ATOM 1696 C CA . ILE A 1 217 ? -27.867 -2.471 14.996 1.00 77.81 217 ILE A CA 1
ATOM 1697 C C . ILE A 1 217 ? -29.298 -3.001 14.922 1.00 77.81 217 ILE A C 1
ATOM 1699 O O . ILE A 1 217 ? -30.070 -2.796 15.853 1.00 77.81 217 ILE A O 1
ATOM 1703 N N . ASN A 1 218 ? -29.628 -3.754 13.866 1.00 76.62 218 ASN A N 1
ATOM 1704 C CA . ASN A 1 218 ? -30.961 -4.327 13.641 1.00 76.62 218 ASN A CA 1
ATOM 1705 C C . ASN A 1 218 ? -31.398 -5.309 14.743 1.00 76.62 218 ASN A C 1
ATOM 1707 O O . ASN A 1 218 ? -32.585 -5.552 14.940 1.00 76.62 218 ASN A O 1
ATOM 1711 N N . LYS A 1 219 ? -30.435 -5.875 15.480 1.00 81.25 219 LYS A N 1
ATOM 1712 C CA . LYS A 1 219 ? -30.691 -6.694 16.670 1.00 81.25 219 LYS A CA 1
ATOM 1713 C C . LYS A 1 219 ? -31.346 -5.895 17.807 1.00 81.25 219 LYS A C 1
ATOM 1715 O O . LYS A 1 219 ? -32.091 -6.482 18.587 1.00 81.25 219 LYS A O 1
ATOM 1720 N N . HIS A 1 220 ? -31.081 -4.589 17.900 1.00 79.94 220 HIS A N 1
ATOM 1721 C CA . HIS A 1 220 ? -31.505 -3.734 19.019 1.00 79.94 220 HIS A CA 1
ATOM 1722 C C . HIS A 1 220 ? -32.435 -2.586 18.612 1.00 79.94 220 HIS A C 1
ATOM 1724 O O . HIS A 1 220 ? -33.247 -2.153 19.429 1.00 79.94 220 HIS A O 1
ATOM 1730 N N . PHE A 1 221 ? -32.339 -2.100 17.372 1.00 80.62 221 PHE A N 1
ATOM 1731 C CA . PHE A 1 221 ? -33.051 -0.916 16.893 1.00 80.62 221 PHE A CA 1
ATOM 1732 C C . PHE A 1 221 ? -33.599 -1.098 15.478 1.00 80.62 221 PHE A C 1
ATOM 1734 O O . PHE A 1 221 ? -32.947 -1.657 14.599 1.00 80.62 221 PHE A O 1
ATOM 1741 N N . THR A 1 222 ? -34.785 -0.542 15.249 1.00 84.38 222 THR A N 1
ATOM 1742 C CA . THR A 1 222 ? -35.423 -0.437 13.931 1.00 84.38 222 THR A CA 1
ATOM 1743 C C . THR A 1 222 ? -35.784 1.020 13.657 1.00 84.38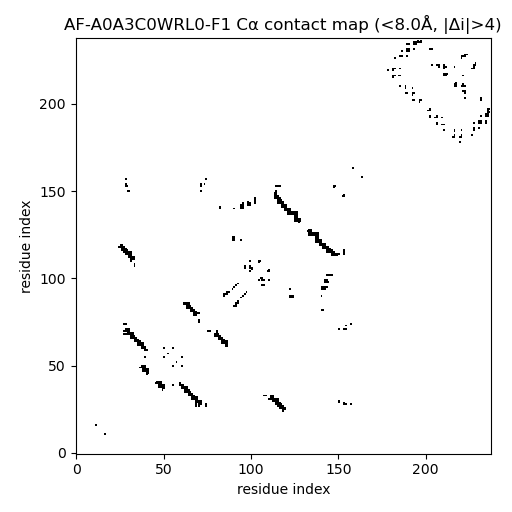 222 THR A C 1
ATOM 1745 O O . THR A 1 222 ? -35.696 1.863 14.548 1.00 84.38 222 THR A O 1
ATOM 1748 N N . VAL A 1 223 ? -36.229 1.338 12.439 1.00 82.75 223 VAL A N 1
ATOM 1749 C CA . VAL A 1 223 ? -36.668 2.705 12.103 1.00 82.75 223 VAL A CA 1
ATOM 1750 C C . VAL A 1 223 ? -37.815 3.207 12.992 1.00 82.75 223 VAL A C 1
ATOM 1752 O O . VAL A 1 223 ? -37.964 4.411 13.167 1.00 82.75 223 VAL A O 1
ATOM 1755 N N . ASP A 1 224 ? -38.602 2.300 13.573 1.00 80.31 224 ASP A N 1
ATOM 1756 C CA . ASP A 1 224 ? -39.735 2.635 14.439 1.00 80.31 224 ASP A CA 1
ATOM 1757 C C . ASP A 1 224 ? -39.351 2.717 15.926 1.00 80.31 224 ASP A C 1
ATOM 1759 O O . ASP A 1 224 ? -40.188 3.052 16.766 1.00 80.31 224 ASP A O 1
ATOM 1763 N N . SER A 1 225 ? -38.090 2.437 16.273 1.00 83.06 225 SER A N 1
ATOM 1764 C CA . SER A 1 225 ? -37.590 2.603 17.637 1.00 83.06 225 SER A CA 1
ATOM 1765 C C . SER A 1 225 ? -37.610 4.090 18.036 1.00 83.06 225 SER A C 1
ATOM 1767 O O . SER A 1 225 ? -37.139 4.927 17.256 1.00 83.06 225 SER A O 1
ATOM 1769 N N . PRO A 1 226 ? -38.103 4.449 19.242 1.00 76.06 226 PRO A N 1
ATOM 1770 C CA . PRO A 1 226 ? -38.170 5.840 19.703 1.00 76.06 226 PRO A CA 1
ATOM 1771 C C . PRO A 1 226 ? -36.828 6.573 19.622 1.00 76.06 226 PRO A C 1
ATOM 1773 O O . PRO A 1 226 ? -36.774 7.748 19.270 1.00 76.06 226 PRO A O 1
ATOM 1776 N N . GLU A 1 227 ? -35.736 5.863 19.896 1.00 81.06 227 GLU A N 1
ATOM 1777 C CA . GLU A 1 227 ? -34.376 6.385 19.852 1.00 81.06 227 GLU A CA 1
ATOM 1778 C C . GLU A 1 227 ? -33.958 6.768 18.423 1.00 81.06 227 GLU A C 1
ATOM 1780 O O . GLU A 1 227 ? -33.395 7.839 18.211 1.00 81.06 227 GLU A O 1
ATOM 1785 N N . ILE A 1 228 ? -34.302 5.947 17.425 1.00 82.31 228 ILE A N 1
ATOM 1786 C CA . ILE A 1 228 ? -34.002 6.216 16.009 1.00 82.31 228 ILE A CA 1
ATOM 1787 C C . ILE A 1 228 ? -34.862 7.357 15.471 1.00 82.31 228 ILE A C 1
ATOM 1789 O O . ILE A 1 228 ? -34.362 8.215 14.746 1.00 82.31 228 ILE A O 1
ATOM 1793 N N . MET A 1 229 ? -36.135 7.415 15.864 1.00 81.06 229 MET A N 1
ATOM 1794 C CA . MET A 1 229 ? -37.025 8.515 15.485 1.00 81.06 229 MET A CA 1
ATOM 1795 C C . MET A 1 229 ? -36.546 9.851 16.063 1.00 81.06 229 MET A C 1
ATOM 1797 O O . MET A 1 229 ? -36.550 10.854 15.350 1.00 81.06 229 MET A O 1
ATOM 1801 N N . ASN A 1 230 ? -36.067 9.865 17.311 1.00 81.69 230 ASN A N 1
ATOM 1802 C CA . ASN A 1 230 ? -35.475 11.059 17.918 1.00 81.69 230 ASN A CA 1
ATOM 1803 C C . ASN A 1 230 ? -34.217 11.516 17.169 1.00 81.69 230 ASN A C 1
ATOM 1805 O O . ASN A 1 230 ? -34.096 12.700 16.869 1.00 81.69 230 ASN A O 1
ATOM 1809 N N . LEU A 1 231 ? -33.335 10.584 16.793 1.00 83.19 231 LEU A N 1
ATOM 1810 C CA . LEU A 1 231 ? -32.140 10.890 16.001 1.00 83.19 231 LEU A CA 1
ATOM 1811 C C . LEU A 1 231 ? -32.491 11.455 14.616 1.00 83.19 231 LEU A C 1
ATOM 1813 O O . LEU A 1 231 ? -31.866 12.409 14.164 1.00 83.19 231 LEU A O 1
ATOM 1817 N N . ILE A 1 232 ? -33.515 10.910 13.947 1.00 83.06 232 ILE A N 1
ATOM 1818 C CA . ILE A 1 232 ? -33.981 11.429 12.650 1.00 83.06 232 ILE A CA 1
ATOM 1819 C C . ILE A 1 232 ? -34.486 12.870 12.806 1.00 83.06 232 ILE A C 1
ATOM 1821 O O . ILE A 1 232 ? -34.138 13.734 12.003 1.00 83.06 232 ILE A O 1
ATOM 1825 N N . MET A 1 233 ? -35.270 13.138 13.853 1.00 80.69 233 MET A N 1
ATOM 1826 C CA . MET A 1 233 ? -35.808 14.473 14.134 1.00 80.69 233 MET A CA 1
ATOM 1827 C C . MET A 1 233 ? -34.735 15.487 14.561 1.00 80.69 233 MET A C 1
ATOM 1829 O O . MET A 1 233 ? -34.912 16.678 14.323 1.00 80.69 233 MET A O 1
ATOM 1833 N N . GLU A 1 234 ? -33.641 15.040 15.185 1.00 79.31 234 GLU A N 1
ATOM 1834 C CA . GLU A 1 234 ? -32.508 15.892 15.578 1.00 79.31 234 GLU A CA 1
ATOM 1835 C C . GLU A 1 234 ? -31.654 16.312 14.371 1.00 79.31 234 GLU A C 1
ATOM 1837 O O . GLU A 1 234 ? -31.180 17.445 14.309 1.00 79.31 234 GLU A O 1
ATOM 1842 N N . VAL A 1 235 ? -31.474 15.407 13.404 1.00 76.25 235 VAL A N 1
ATOM 1843 C CA . VAL A 1 235 ? -30.615 15.621 12.228 1.00 76.25 235 VAL A CA 1
ATOM 1844 C C . VAL A 1 235 ? -31.339 16.350 11.098 1.00 76.25 235 VAL A C 1
ATOM 1846 O O . VAL A 1 235 ? -30.706 17.076 10.325 1.00 76.25 235 VAL A O 1
ATOM 1849 N N . MET A 1 236 ? -32.650 16.149 10.959 1.00 75.25 236 MET A N 1
ATOM 1850 C CA . MET A 1 236 ? -33.411 16.809 9.907 1.00 75.25 236 MET A CA 1
ATOM 1851 C C . MET A 1 236 ? -33.458 18.332 10.124 1.00 75.25 236 MET A C 1
ATOM 1853 O O . MET A 1 236 ? -33.718 18.792 11.240 1.00 75.25 236 MET A O 1
ATOM 1857 N N . PRO A 1 237 ? -33.243 19.137 9.067 1.00 62.19 237 PRO A N 1
ATOM 1858 C CA . PRO A 1 237 ? -33.422 20.579 9.159 1.00 62.19 237 PRO A CA 1
ATOM 1859 C C . PRO A 1 237 ? -34.890 20.898 9.488 1.00 62.19 237 PRO A C 1
ATOM 1861 O O . PRO A 1 237 ? -35.797 20.329 8.880 1.00 62.19 237 PRO A O 1
ATOM 1864 N N . LYS A 1 238 ? -35.105 21.785 10.467 1.00 56.22 238 LYS A N 1
ATOM 1865 C CA . LYS A 1 238 ? -36.434 22.305 10.827 1.00 56.22 238 LYS A CA 1
ATOM 1866 C C . LYS A 1 238 ? -37.031 23.167 9.722 1.00 56.22 238 LYS A C 1
ATOM 1868 O O . LYS A 1 238 ? -36.260 23.940 9.111 1.00 56.22 238 LYS A O 1
#

Radius of gyration: 24.71 Å; Cα contacts (8 Å, |Δi|>4): 333; chains: 1; bounding box: 56×40×81 Å

Secondary structure (DSSP, 8-state):
-------------HHHHHHTPPP---EEEEEEEEEEEEEE--STTPPPEEPPTTTS-GGG-EEEEEEEEEE-GGG---S-EEEEEETT-HHIIIIIHHHHHHTTSSHHHHHTT-EEEEEEEEEEEEEE-TTS-EEEEEEEEEEEEEEESSHHHHHHHHHHHS-----------TTHHHHHHHHHHHHHHHHHHHTT---HHHHHHHHHHHHHT-HHHHTT--TTSHHHHHHHHHHS--

Sequence (238 aa):
MEQTIDQTQATDDAWEVADNAKPRDFEYFGQVKADVWFGYFPGNKAKPIPFDPQQHPADKRAVMIDIQIIPVPEQNVTFDIRQNYTDFSLDWTKITLPSIKALGVDGLRALNGHYVRVAQVDGKREKKDENGHKTGEFYKTFKFLELYPDAAACSAAYAGAAPSHTEQTPDEPAGDKEKETALKFAKVVVENTARGETDLNAVRTKVATALAGMPMINKHFTVDSPEIMNLIMEVMPK

pLDDT: mean 80.09, std 18.45, range [26.59, 98.12]